Protein AF-A0A2V9JZT6-F1 (afdb_monomer)

Sequence (339 aa):
MGSVGDDGRGDRRLQHRKPAVLARDSNAGHLEGASNMSAELREQAKDAVNRLFRQRESKGFWILEHRADIHCILFHLLVVTGYVTAFFLYLHPDVAHIKNRTEMAAFVGASVLLLGWVSGINLGVNFHNHVHLRLFRVAWLNRWFGRLWAITGCWPSRFWFHAHVTVHHSDTLGPTDWTLAKRKPDGSFENHWKYSLLHWPWRYARHLWQDYRSGTHPAFRQDAPREFLIFCVLYSIPFWIDPMMGLLLWFAPHWVANILILGSGMYVQHVGCEAESDAHPFRTSNTFFSRFFNMATFNIGYHNLHHSFPHIHWSELPEFQPVVQRIFRTDARRKVARH

Structure (mmCIF, N/CA/C/O backbone):
data_AF-A0A2V9JZT6-F1
#
_entry.id   AF-A0A2V9JZT6-F1
#
loop_
_atom_site.group_PDB
_atom_site.id
_atom_site.type_symbol
_atom_site.label_atom_id
_atom_site.label_alt_id
_atom_site.label_comp_id
_atom_site.label_asym_id
_atom_site.label_entity_id
_atom_site.label_seq_id
_atom_site.pdbx_PDB_ins_code
_atom_site.Cartn_x
_atom_site.Cartn_y
_atom_site.Cartn_z
_atom_site.occupancy
_atom_site.B_iso_or_equiv
_atom_site.auth_seq_id
_atom_site.auth_comp_id
_atom_site.auth_asym_id
_atom_site.auth_atom_id
_atom_site.pdbx_PDB_model_num
ATOM 1 N N . MET A 1 1 ? -41.399 -70.873 3.402 1.00 38.03 1 MET A N 1
ATOM 2 C CA . MET A 1 1 ? -40.056 -70.251 3.370 1.00 38.03 1 MET A CA 1
ATOM 3 C C . MET A 1 1 ? -39.823 -69.719 1.969 1.00 38.03 1 MET A C 1
ATOM 5 O O . MET A 1 1 ? -40.006 -70.484 1.036 1.00 38.03 1 MET A O 1
ATOM 9 N N . GLY A 1 2 ? -39.455 -68.441 1.844 1.00 34.19 2 GLY A N 1
ATOM 10 C CA . GLY A 1 2 ? -39.018 -67.826 0.586 1.00 34.19 2 GLY A CA 1
ATOM 11 C C . GLY A 1 2 ? -40.077 -66.972 -0.112 1.00 34.19 2 GLY A C 1
ATOM 12 O O . GLY A 1 2 ? -40.775 -67.462 -0.989 1.00 34.19 2 GLY A O 1
ATOM 13 N N . SER A 1 3 ? -40.158 -65.690 0.249 1.00 26.97 3 SER A N 1
ATOM 14 C CA . SER A 1 3 ? -40.741 -64.645 -0.598 1.00 26.97 3 SER A CA 1
ATOM 15 C C . SER A 1 3 ? -39.795 -63.452 -0.606 1.00 26.97 3 SER A C 1
ATOM 17 O O . SER A 1 3 ? -39.401 -62.954 0.446 1.00 26.97 3 SER A O 1
ATOM 19 N N . VAL A 1 4 ? -39.435 -63.069 -1.822 1.00 35.12 4 VAL A N 1
ATOM 20 C CA . VAL A 1 4 ? -38.614 -61.938 -2.258 1.00 35.12 4 VAL A CA 1
ATOM 21 C C . VAL A 1 4 ? -39.210 -60.607 -1.764 1.00 35.12 4 VAL A C 1
ATOM 23 O O . VAL A 1 4 ? -40.423 -60.430 -1.832 1.00 35.12 4 VAL A O 1
ATOM 26 N N . GLY A 1 5 ? -38.365 -59.691 -1.279 1.00 30.36 5 GLY A N 1
ATOM 27 C CA . GLY A 1 5 ? -38.646 -58.252 -1.133 1.00 30.36 5 GLY A CA 1
ATOM 28 C C . GLY A 1 5 ? -37.550 -57.506 -1.901 1.00 30.36 5 GLY A C 1
ATOM 29 O O . GLY A 1 5 ? -36.380 -57.856 -1.750 1.00 30.36 5 GLY A O 1
ATOM 30 N N . ASP A 1 6 ? -37.883 -56.738 -2.934 1.00 32.72 6 ASP A N 1
ATOM 31 C CA . ASP A 1 6 ? -38.519 -55.412 -2.959 1.00 32.72 6 ASP A CA 1
ATOM 32 C C . ASP A 1 6 ? -37.560 -54.278 -2.562 1.00 32.72 6 ASP A C 1
ATOM 34 O O . ASP A 1 6 ? -36.864 -54.293 -1.541 1.00 32.72 6 ASP A O 1
ATOM 38 N N . ASP A 1 7 ? -37.510 -53.302 -3.457 1.00 31.55 7 ASP A N 1
ATOM 39 C CA . ASP A 1 7 ? -36.324 -52.557 -3.833 1.00 31.55 7 ASP A CA 1
ATOM 40 C C . ASP A 1 7 ? -36.461 -51.150 -3.246 1.00 31.55 7 ASP A C 1
ATOM 42 O O . ASP A 1 7 ? -36.959 -50.205 -3.864 1.00 31.55 7 ASP A O 1
ATOM 46 N N . GLY A 1 8 ? -36.042 -51.002 -1.990 1.00 29.06 8 GLY A N 1
ATOM 47 C CA . GLY A 1 8 ? -36.105 -49.736 -1.267 1.00 29.06 8 GLY A CA 1
ATOM 48 C C . GLY A 1 8 ? -35.072 -48.719 -1.759 1.00 29.06 8 GLY A C 1
ATOM 49 O O . GLY A 1 8 ? -33.904 -48.754 -1.368 1.00 29.06 8 GLY A O 1
ATOM 50 N N . ARG A 1 9 ? -35.525 -47.756 -2.570 1.00 32.16 9 ARG A N 1
ATOM 51 C CA . ARG A 1 9 ? -34.817 -46.507 -2.901 1.00 32.16 9 ARG A CA 1
ATOM 52 C C . ARG A 1 9 ? -34.394 -45.765 -1.626 1.00 32.16 9 ARG A C 1
ATOM 54 O O . ARG A 1 9 ? -35.233 -45.226 -0.910 1.00 32.16 9 ARG A O 1
ATOM 61 N N . GLY A 1 10 ? -33.087 -45.682 -1.382 1.00 27.72 10 GLY A N 1
ATOM 62 C CA . GLY A 1 10 ? -32.486 -44.826 -0.359 1.00 27.72 10 GLY A CA 1
ATOM 63 C C . GLY A 1 10 ? -31.833 -43.592 -0.981 1.00 27.72 10 GLY A C 1
ATOM 64 O O . GLY A 1 10 ? -30.720 -43.673 -1.496 1.00 27.72 10 GLY A O 1
ATOM 65 N N . ASP A 1 11 ? -32.523 -42.455 -0.906 1.00 30.30 11 ASP A N 1
ATOM 66 C CA . ASP A 1 11 ? -32.025 -41.114 -1.228 1.00 30.30 11 ASP A CA 1
ATOM 67 C C . ASP A 1 11 ? -30.859 -40.741 -0.288 1.00 30.30 11 ASP A C 1
ATOM 69 O O . ASP A 1 11 ? -31.053 -40.278 0.838 1.00 30.30 11 ASP A O 1
ATOM 73 N N . ARG A 1 12 ? -29.615 -40.985 -0.722 1.00 29.22 12 ARG A N 1
ATOM 74 C CA . ARG A 1 12 ? -28.412 -40.450 -0.068 1.00 29.22 12 ARG A CA 1
ATOM 75 C C . ARG A 1 12 ? -28.064 -39.112 -0.702 1.00 29.22 12 ARG A C 1
ATOM 77 O O . ARG A 1 12 ? -27.228 -39.031 -1.601 1.00 29.22 12 ARG A O 1
ATOM 84 N N . ARG A 1 13 ? -28.664 -38.047 -0.168 1.00 28.72 13 ARG A N 1
ATOM 85 C CA . ARG A 1 13 ? -28.156 -36.682 -0.337 1.00 28.72 13 ARG A CA 1
ATOM 86 C C . ARG A 1 13 ? -26.673 -36.649 0.021 1.00 28.72 13 ARG A C 1
ATOM 88 O O . ARG A 1 13 ? -26.280 -36.959 1.146 1.00 28.72 13 ARG A O 1
ATOM 95 N N . LEU A 1 14 ? -25.874 -36.252 -0.962 1.00 28.98 14 LEU A N 1
ATOM 96 C CA . LEU A 1 14 ? -24.469 -35.893 -0.843 1.00 28.98 14 LEU A CA 1
ATOM 97 C C . LEU A 1 14 ? -24.296 -34.871 0.289 1.00 28.98 14 LEU A C 1
ATOM 99 O O . LEU A 1 14 ? -24.513 -33.673 0.118 1.00 28.98 14 LEU A O 1
ATOM 103 N N . GLN A 1 15 ? -23.895 -35.351 1.466 1.00 26.45 15 GLN A N 1
ATOM 104 C CA . GLN A 1 15 ? -23.302 -34.508 2.491 1.00 26.45 15 GLN A CA 1
ATOM 105 C C . GLN A 1 15 ? -21.972 -33.994 1.937 1.00 26.45 15 GLN A C 1
ATOM 107 O O . GLN A 1 15 ? -20.959 -34.696 1.938 1.00 26.45 15 GLN A O 1
ATOM 112 N N . HIS A 1 16 ? -21.985 -32.763 1.427 1.00 28.09 16 HIS A N 1
ATOM 113 C CA . HIS A 1 16 ? -20.775 -32.027 1.096 1.00 28.09 16 HIS A CA 1
ATOM 114 C C . HIS A 1 16 ? -19.921 -31.882 2.360 1.00 28.09 16 HIS A C 1
ATOM 116 O O . HIS A 1 16 ? -20.160 -31.028 3.215 1.00 28.09 16 HIS A O 1
ATOM 122 N N . ARG A 1 17 ? -18.892 -32.727 2.470 1.00 25.19 17 ARG A N 1
ATOM 123 C CA . ARG A 1 17 ? -17.752 -32.494 3.355 1.00 25.19 17 ARG A CA 1
ATOM 124 C C . ARG A 1 17 ? -17.152 -31.133 2.999 1.00 25.19 17 ARG A C 1
ATOM 126 O O . ARG A 1 17 ? -16.657 -30.945 1.889 1.00 25.19 17 ARG A O 1
ATOM 133 N N . LYS A 1 18 ? -17.202 -30.191 3.944 1.00 24.61 18 LYS A N 1
ATOM 134 C CA . LYS A 1 18 ? -16.483 -28.912 3.882 1.00 24.61 18 LYS A CA 1
ATOM 135 C C . LYS A 1 18 ? -14.984 -29.187 3.678 1.00 24.61 18 LYS A C 1
ATOM 137 O O . LYS A 1 18 ? -14.393 -29.849 4.533 1.00 24.61 18 LYS A O 1
ATOM 142 N N . PRO A 1 19 ? -14.334 -28.659 2.628 1.00 26.33 19 PRO A N 1
ATOM 143 C CA . PRO A 1 19 ? -12.887 -28.590 2.600 1.00 26.33 19 PRO A CA 1
ATOM 144 C C . PRO A 1 19 ? -12.448 -27.413 3.476 1.00 26.33 19 PRO A C 1
ATOM 146 O O . PRO A 1 19 ? -12.576 -26.243 3.116 1.00 26.33 19 PRO A O 1
ATOM 149 N N . ALA A 1 20 ? -11.953 -27.747 4.665 1.00 34.06 20 ALA A N 1
ATOM 150 C CA . ALA A 1 20 ? -11.131 -26.864 5.472 1.00 34.06 20 ALA A CA 1
ATOM 151 C C . ALA A 1 20 ? -9.835 -26.558 4.708 1.00 34.06 20 ALA A C 1
ATOM 153 O O . ALA A 1 20 ? -9.203 -27.488 4.225 1.00 34.06 20 ALA A O 1
ATOM 154 N N . VAL A 1 21 ? -9.483 -25.273 4.597 1.00 30.39 21 VAL A N 1
ATOM 155 C CA . VAL A 1 21 ? -8.128 -24.671 4.550 1.00 30.39 21 VAL A CA 1
ATOM 156 C C . VAL A 1 21 ? -8.313 -23.245 4.001 1.00 30.39 21 VAL A C 1
ATOM 158 O O . VAL A 1 21 ? -8.261 -23.037 2.793 1.00 30.39 21 VAL A O 1
ATOM 161 N N . LEU A 1 22 ? -8.598 -22.295 4.913 1.00 32.53 22 LEU A N 1
ATOM 162 C CA . LEU A 1 22 ? -8.502 -20.809 4.822 1.00 32.53 22 LEU A CA 1
ATOM 163 C C . LEU A 1 22 ? -9.522 -20.028 5.648 1.00 32.53 22 LEU A C 1
ATOM 165 O O . LEU A 1 22 ? -9.661 -18.825 5.502 1.00 32.53 22 LEU A O 1
ATOM 169 N N . ALA A 1 23 ? -10.215 -20.683 6.552 1.00 30.70 23 ALA A N 1
ATOM 170 C CA . ALA A 1 23 ? -10.823 -20.010 7.680 1.00 30.70 23 ALA A CA 1
ATOM 171 C C . ALA A 1 23 ? -10.798 -21.053 8.783 1.00 30.70 23 ALA A C 1
ATOM 173 O O . ALA A 1 23 ? -11.730 -21.835 8.927 1.00 30.70 23 ALA A O 1
ATOM 174 N N . ARG A 1 24 ? -9.649 -21.196 9.450 1.00 26.84 24 ARG A N 1
ATOM 175 C CA . ARG A 1 24 ? -9.717 -21.725 10.806 1.00 26.84 24 ARG A CA 1
ATOM 176 C C . ARG A 1 24 ? -10.187 -20.558 11.649 1.00 26.84 24 ARG A C 1
ATOM 178 O O . ARG A 1 24 ? -9.602 -19.482 11.568 1.00 26.84 24 ARG A O 1
ATOM 185 N N . ASP A 1 25 ? -11.268 -20.805 12.367 1.00 31.77 25 ASP A N 1
ATOM 186 C CA . ASP A 1 25 ? -11.837 -19.967 13.406 1.00 31.77 25 ASP A CA 1
ATOM 187 C C . ASP A 1 25 ? -10.742 -19.466 14.357 1.00 31.77 25 ASP A C 1
ATOM 189 O O . ASP A 1 25 ? -10.395 -20.122 15.335 1.00 31.77 25 ASP A O 1
ATOM 193 N N . SER A 1 26 ? -10.158 -18.309 14.048 1.00 31.19 26 SER A N 1
ATOM 194 C CA . SER A 1 26 ? -9.270 -17.574 14.955 1.00 31.19 26 SER A CA 1
ATOM 195 C C . SER A 1 26 ? -9.753 -16.149 15.226 1.00 31.19 26 SER A C 1
ATOM 197 O O . SER A 1 26 ? -9.114 -15.439 15.990 1.00 31.19 26 SER A O 1
ATOM 199 N N . ASN A 1 27 ? -10.900 -15.738 14.672 1.00 32.31 27 ASN A N 1
ATOM 200 C CA . ASN A 1 27 ? -11.502 -14.429 14.961 1.00 32.31 27 ASN A CA 1
ATOM 201 C C . ASN A 1 27 ? -12.610 -14.472 16.024 1.00 32.31 27 ASN A C 1
ATOM 203 O O . ASN A 1 27 ? -13.196 -13.438 16.321 1.00 32.31 27 ASN A O 1
ATOM 207 N N . ALA A 1 28 ? -12.877 -15.632 16.632 1.00 30.31 28 ALA A N 1
ATOM 208 C CA . ALA A 1 28 ? -13.855 -15.758 17.716 1.00 30.31 28 ALA A CA 1
ATOM 209 C C . ALA A 1 28 ? -13.241 -15.666 19.129 1.00 30.31 28 ALA A C 1
ATOM 211 O O . ALA A 1 28 ? -13.970 -15.803 20.102 1.00 30.31 28 ALA A O 1
ATOM 212 N N . GLY A 1 29 ? -11.926 -15.444 19.266 1.00 28.64 29 GLY A N 1
ATOM 213 C CA . GLY A 1 29 ? -11.262 -15.506 20.579 1.00 28.64 29 GLY A CA 1
ATOM 214 C C . GLY A 1 29 ? -10.113 -14.529 20.822 1.00 28.64 29 GLY A C 1
ATOM 215 O O . GLY A 1 29 ? -9.406 -14.701 21.805 1.00 28.64 29 GLY A O 1
ATOM 216 N N . HIS A 1 30 ? -9.885 -13.536 19.955 1.00 29.61 30 HIS A N 1
ATOM 217 C CA . HIS A 1 30 ? -8.801 -12.545 20.122 1.00 29.61 30 HIS A CA 1
ATOM 218 C C . HIS A 1 30 ? -9.233 -11.094 19.839 1.00 29.61 30 HIS A C 1
ATOM 220 O O . HIS A 1 30 ? -8.396 -10.218 19.663 1.00 29.61 30 HIS A O 1
ATOM 226 N N . LEU A 1 31 ? -10.543 -10.819 19.842 1.00 34.19 31 LEU A N 1
ATOM 227 C CA . LEU A 1 31 ? -11.093 -9.455 19.794 1.00 34.19 31 LEU A CA 1
ATOM 228 C C . LEU A 1 31 ? -11.460 -8.906 21.188 1.00 34.19 31 LEU A C 1
ATOM 230 O O . LEU A 1 31 ? -12.115 -7.874 21.282 1.00 34.19 31 LEU A O 1
ATOM 234 N N . GLU A 1 32 ? -11.037 -9.564 22.273 1.00 32.97 32 GLU A N 1
ATOM 235 C CA . GLU A 1 32 ? -11.270 -9.086 23.651 1.00 32.97 32 GLU A CA 1
ATOM 236 C C . GLU A 1 32 ? -10.317 -7.960 24.090 1.00 32.97 32 GLU A C 1
ATOM 238 O O . GLU A 1 32 ? -10.422 -7.459 25.204 1.00 32.97 32 GLU A O 1
ATOM 243 N N . GLY A 1 33 ? -9.418 -7.510 23.214 1.00 34.44 33 GLY A N 1
ATOM 244 C CA . GLY A 1 33 ? -8.445 -6.463 23.516 1.00 34.44 33 GLY A CA 1
ATOM 245 C C . GLY A 1 33 ? -8.502 -5.286 22.555 1.00 34.44 33 GLY A C 1
ATOM 246 O O . GLY A 1 33 ? -7.473 -4.946 22.002 1.00 34.44 33 GLY A O 1
ATOM 247 N N . ALA A 1 34 ? -9.670 -4.690 22.301 1.00 38.53 34 ALA A N 1
ATOM 248 C CA . ALA A 1 34 ? -9.746 -3.383 21.638 1.00 38.53 34 ALA A CA 1
ATOM 249 C C . ALA A 1 34 ? -11.123 -2.734 21.846 1.00 38.53 34 ALA A C 1
ATOM 251 O O . ALA A 1 34 ? -12.026 -2.964 21.041 1.00 38.53 34 ALA A O 1
ATOM 252 N N . SER A 1 35 ? -11.272 -1.951 22.928 1.00 42.84 35 SER A N 1
ATOM 253 C CA . SER A 1 35 ? -11.992 -0.659 23.014 1.00 42.84 35 SER A CA 1
ATOM 254 C C . SER A 1 35 ? -12.742 -0.429 24.317 1.00 42.84 35 SER A C 1
ATOM 256 O O . SER A 1 35 ? -13.617 -1.214 24.683 1.00 42.84 35 SER A O 1
ATOM 258 N N . ASN A 1 36 ? -12.546 0.750 24.893 1.00 49.88 36 ASN A N 1
ATOM 259 C CA . ASN A 1 36 ? -13.409 1.307 25.932 1.00 49.88 36 ASN A CA 1
ATOM 260 C C . ASN A 1 36 ? -14.483 2.196 25.286 1.00 49.88 36 ASN A C 1
ATOM 262 O O . ASN A 1 36 ? -14.601 3.388 25.532 1.00 49.88 36 ASN A O 1
ATOM 266 N N . MET A 1 37 ? -15.218 1.612 24.345 1.00 58.72 37 MET A N 1
ATOM 267 C CA . MET A 1 37 ? -16.559 2.046 23.983 1.00 58.72 37 MET A CA 1
ATOM 268 C C . MET A 1 37 ? -17.475 1.038 24.653 1.00 58.72 37 MET A C 1
ATOM 270 O O . MET A 1 37 ? -17.175 -0.154 24.551 1.00 58.72 37 MET A O 1
AT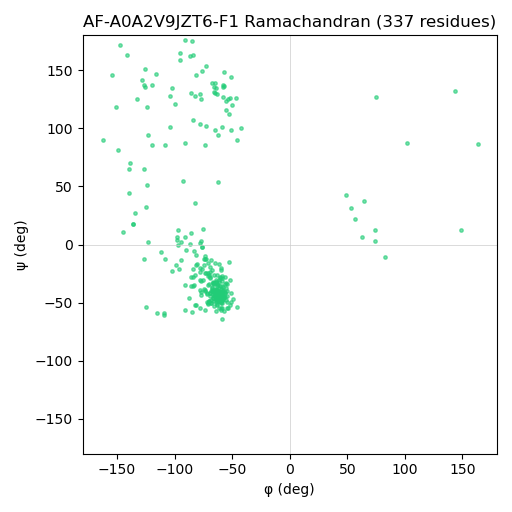OM 274 N N . SER A 1 38 ? -18.562 1.455 25.322 1.00 63.94 38 SER A N 1
ATOM 275 C CA . SER A 1 38 ? -19.451 0.451 25.922 1.00 63.94 38 SER A CA 1
ATOM 276 C C . SER A 1 38 ? -19.815 -0.556 24.830 1.00 63.94 38 SER A C 1
ATOM 278 O O . SER A 1 38 ? -20.201 -0.163 23.724 1.00 63.94 38 SER A O 1
ATOM 280 N N . ALA A 1 39 ? -19.589 -1.847 25.088 1.00 68.75 39 ALA A N 1
ATOM 281 C CA . ALA A 1 39 ? -19.788 -2.892 24.083 1.00 68.75 39 ALA A CA 1
ATOM 282 C C . ALA A 1 39 ? -21.190 -2.782 23.450 1.00 68.75 39 ALA A C 1
ATOM 284 O O . ALA A 1 39 ? -21.371 -2.999 22.256 1.00 68.75 39 ALA A O 1
ATOM 285 N N . GLU A 1 40 ? -22.149 -2.297 24.238 1.00 73.31 40 GLU A N 1
ATOM 286 C CA . GLU A 1 40 ? -23.498 -1.932 23.832 1.00 73.31 40 GLU A CA 1
ATOM 287 C C . GLU A 1 40 ? -23.564 -0.875 22.710 1.00 73.31 40 GLU A C 1
ATOM 289 O O . GLU A 1 40 ? -24.297 -1.068 21.746 1.00 73.31 40 GLU A O 1
ATOM 294 N N . LEU A 1 41 ? -22.791 0.217 22.767 1.00 73.12 41 LEU A N 1
ATOM 295 C CA . LEU A 1 41 ? -22.749 1.231 21.700 1.00 73.12 41 LEU A CA 1
ATOM 296 C C . LEU A 1 41 ? -22.130 0.683 20.411 1.00 73.12 41 LEU A C 1
ATOM 298 O O . LEU A 1 41 ? -22.589 1.018 19.315 1.00 73.12 41 LEU A O 1
ATOM 302 N N . ARG A 1 42 ? -21.110 -0.178 20.534 1.00 72.44 42 ARG A N 1
ATOM 303 C CA . ARG A 1 42 ? -20.525 -0.895 19.389 1.00 72.44 42 ARG A CA 1
ATOM 304 C C . ARG A 1 42 ? -21.550 -1.791 18.724 1.00 72.44 42 ARG A C 1
ATOM 306 O O . ARG A 1 42 ? -21.714 -1.711 17.509 1.00 72.44 42 ARG A O 1
ATOM 313 N N . GLU A 1 43 ? -22.258 -2.592 19.509 1.00 78.31 43 GLU A N 1
ATOM 314 C CA . GLU A 1 43 ? -23.301 -3.470 18.988 1.00 78.31 43 GLU A CA 1
ATOM 315 C C . GLU A 1 43 ? -24.473 -2.681 18.399 1.00 78.31 43 GLU A C 1
ATOM 317 O O . GLU A 1 43 ? -24.910 -2.989 17.296 1.00 78.31 43 GLU A O 1
ATOM 322 N N . GLN A 1 44 ? -24.909 -1.579 19.019 1.00 80.38 44 GLN A N 1
ATOM 323 C CA . GLN A 1 44 ? -25.939 -0.704 18.443 1.00 80.38 44 GLN A CA 1
ATOM 324 C C . GLN A 1 44 ? -25.524 -0.126 17.081 1.00 80.38 44 GLN A C 1
ATOM 326 O O . GLN A 1 44 ? -26.345 -0.065 16.159 1.00 80.38 44 GLN A O 1
ATOM 331 N N . ALA A 1 45 ? -24.262 0.290 16.937 1.00 76.00 45 ALA A N 1
ATOM 332 C CA . ALA A 1 45 ? -23.723 0.773 15.669 1.00 76.00 45 ALA A CA 1
ATOM 333 C C . ALA A 1 45 ? -23.646 -0.349 14.618 1.00 76.00 45 ALA A C 1
ATOM 335 O O . ALA A 1 45 ? -24.118 -0.150 13.497 1.00 76.00 45 ALA A O 1
ATOM 336 N N . LYS A 1 46 ? -23.143 -1.538 14.984 1.00 74.94 46 LYS A N 1
ATOM 337 C CA . LYS A 1 46 ? -23.122 -2.730 14.114 1.00 74.94 46 LYS A CA 1
ATOM 338 C C . LYS A 1 46 ? -24.524 -3.146 13.674 1.00 74.94 46 LYS A C 1
ATOM 340 O O . LYS A 1 46 ? -24.749 -3.449 12.507 1.00 74.94 46 LYS A O 1
ATOM 345 N N . ASP A 1 47 ? -25.497 -3.111 14.573 1.00 80.88 47 ASP A N 1
ATOM 346 C CA . ASP A 1 47 ? -26.888 -3.428 14.269 1.00 80.88 47 ASP A CA 1
ATOM 347 C C . ASP A 1 47 ? -27.525 -2.406 13.329 1.00 80.88 47 ASP A C 1
ATOM 349 O O . ASP A 1 47 ? -28.270 -2.774 12.417 1.00 80.88 47 ASP A O 1
ATOM 353 N N . ALA A 1 48 ? -27.235 -1.117 13.527 1.00 78.44 48 ALA A N 1
ATOM 354 C CA . ALA A 1 48 ? -27.689 -0.064 12.628 1.00 78.44 48 ALA A CA 1
ATOM 355 C C . ALA A 1 48 ? -27.127 -0.263 11.214 1.00 78.44 48 ALA A C 1
ATOM 357 O O . ALA A 1 48 ? -27.889 -0.192 10.250 1.00 78.44 48 ALA A O 1
ATOM 358 N N . VAL A 1 49 ? -25.841 -0.601 11.095 1.00 71.19 49 VAL A N 1
ATOM 359 C CA . VAL A 1 49 ? -25.192 -0.983 9.829 1.00 71.19 49 VAL A CA 1
ATOM 360 C C . VAL A 1 49 ? -25.874 -2.186 9.217 1.00 71.19 49 VAL A C 1
ATOM 362 O O . VAL A 1 49 ? -26.316 -2.129 8.074 1.00 71.19 49 VAL A O 1
ATOM 365 N N . ASN A 1 50 ? -25.995 -3.272 9.979 1.00 70.62 50 ASN A N 1
ATOM 366 C CA . ASN A 1 50 ? -26.588 -4.496 9.478 1.00 70.62 50 ASN A CA 1
ATOM 367 C C . ASN A 1 50 ? -28.022 -4.254 9.008 1.00 70.62 50 ASN A C 1
ATOM 369 O O . ASN A 1 50 ? -28.488 -4.983 8.151 1.00 70.62 50 ASN A O 1
ATOM 373 N N . ARG A 1 51 ? -28.753 -3.265 9.533 1.00 77.25 51 ARG A N 1
ATOM 374 C CA . ARG A 1 51 ? -30.065 -2.868 8.994 1.00 77.25 51 ARG A CA 1
ATOM 375 C C . ARG A 1 51 ? -29.956 -2.036 7.714 1.00 77.25 51 ARG A C 1
ATOM 377 O O . ARG A 1 51 ? -30.707 -2.295 6.781 1.00 77.25 51 ARG A O 1
ATOM 384 N N . LEU A 1 52 ? -29.036 -1.073 7.664 1.00 74.44 52 LEU A N 1
ATOM 385 C CA . LEU A 1 52 ? -28.827 -0.194 6.506 1.00 74.44 52 LEU A CA 1
ATOM 386 C C . LEU A 1 52 ? -28.319 -0.952 5.275 1.00 74.44 52 LEU A C 1
ATOM 388 O O . LEU A 1 52 ? -28.764 -0.688 4.160 1.00 74.44 52 LEU A O 1
ATOM 392 N N . PHE A 1 53 ? -27.426 -1.920 5.480 1.00 72.88 53 PHE A N 1
ATOM 393 C CA . PHE A 1 53 ? -26.709 -2.585 4.396 1.00 72.88 53 PHE A CA 1
ATOM 394 C C . PHE A 1 53 ? -27.152 -4.038 4.148 1.00 72.88 53 PHE A C 1
ATOM 396 O O . PHE A 1 53 ? -26.887 -4.543 3.059 1.00 72.88 53 PHE A O 1
ATOM 403 N N . ARG A 1 54 ? -27.937 -4.693 5.036 1.00 61.31 54 ARG A N 1
ATOM 404 C CA . ARG A 1 54 ? -28.531 -6.031 4.748 1.00 61.31 54 ARG A CA 1
ATOM 405 C C . ARG A 1 54 ?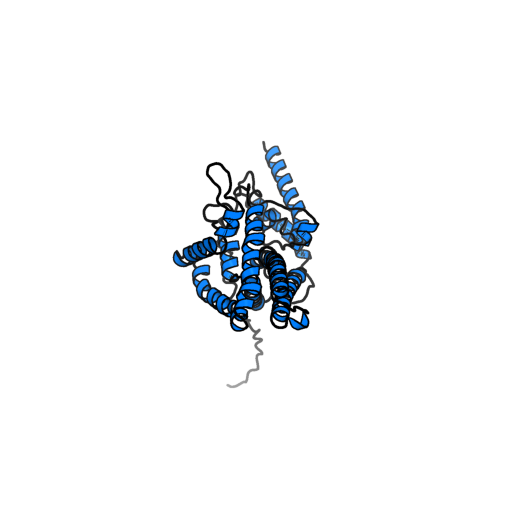 -29.349 -6.059 3.462 1.00 61.31 54 ARG A C 1
ATOM 407 O O . ARG A 1 54 ? -29.397 -7.081 2.794 1.00 61.31 54 ARG A O 1
ATOM 414 N N . GLN A 1 55 ? -30.004 -4.953 3.111 1.00 50.94 55 GLN A N 1
ATOM 415 C CA . GLN A 1 55 ? -30.805 -4.874 1.885 1.00 50.94 55 GLN A CA 1
ATOM 416 C C . GLN A 1 55 ? -29.970 -4.604 0.627 1.00 50.94 55 GLN A C 1
ATOM 418 O O . GLN A 1 55 ? -30.490 -4.690 -0.484 1.00 50.94 55 GLN A O 1
ATOM 423 N N . ARG A 1 56 ? -28.680 -4.282 0.780 1.00 59.72 56 ARG A N 1
ATOM 424 C CA . ARG A 1 56 ? -27.757 -4.034 -0.330 1.00 59.72 56 ARG A CA 1
ATOM 425 C C . ARG A 1 56 ? -27.019 -5.282 -0.796 1.00 59.72 56 ARG A C 1
ATOM 427 O O . ARG A 1 56 ? -26.181 -5.117 -1.683 1.00 59.72 56 ARG A O 1
ATOM 434 N N . GLU A 1 57 ? -27.349 -6.480 -0.278 1.00 55.66 57 GLU A N 1
ATOM 435 C CA . GLU A 1 57 ? -26.869 -7.769 -0.806 1.00 55.66 57 GLU A CA 1
ATOM 436 C C . GLU A 1 57 ? -26.922 -7.735 -2.331 1.00 55.66 57 GLU A C 1
ATOM 438 O O . GLU A 1 57 ? -27.978 -7.773 -2.970 1.00 55.66 57 GLU A O 1
ATOM 443 N N . SER A 1 58 ? -25.754 -7.497 -2.924 1.00 50.97 58 SER A N 1
ATOM 444 C CA . SER A 1 58 ? -25.749 -7.006 -4.283 1.00 50.97 58 SER A CA 1
ATOM 445 C C . SER A 1 58 ? -26.022 -8.177 -5.213 1.00 50.97 58 SER A C 1
ATOM 447 O O . SER A 1 58 ? -25.322 -9.193 -5.185 1.00 50.97 58 SER A O 1
ATOM 449 N N . LYS A 1 59 ? -26.993 -7.984 -6.108 1.00 48.97 59 LYS A N 1
ATOM 450 C CA . LYS A 1 59 ? -27.037 -8.614 -7.434 1.00 48.97 59 LYS A CA 1
ATOM 451 C C . LYS A 1 59 ? -25.814 -8.161 -8.265 1.00 48.97 59 LYS A C 1
ATOM 453 O O . LYS A 1 59 ? -25.967 -7.553 -9.318 1.00 48.97 59 LYS A O 1
ATOM 458 N N . GLY A 1 60 ? -24.606 -8.324 -7.728 1.00 55.25 60 GLY A N 1
ATOM 459 C CA . GLY A 1 60 ? -23.332 -8.023 -8.375 1.00 55.25 60 GLY A CA 1
ATOM 460 C C . GLY A 1 60 ? -22.789 -9.239 -9.122 1.00 55.25 60 GLY A C 1
ATOM 461 O O . GLY A 1 60 ? -23.375 -10.322 -9.061 1.00 55.25 60 GLY A O 1
ATOM 462 N N . PHE A 1 61 ? -21.662 -9.065 -9.823 1.00 60.19 61 PHE A N 1
ATOM 463 C CA . PHE A 1 61 ? -20.935 -10.171 -10.454 1.00 60.19 61 PHE A CA 1
ATOM 464 C C . PHE A 1 61 ? -20.798 -11.330 -9.465 1.00 60.19 61 PHE A C 1
ATOM 466 O O . PHE A 1 61 ? -20.295 -11.141 -8.360 1.00 60.19 61 PHE A O 1
ATOM 473 N N . TRP A 1 62 ? -21.237 -12.519 -9.879 1.00 75.38 62 TRP A N 1
ATOM 474 C CA . TRP A 1 62 ? -21.459 -13.696 -9.028 1.00 75.38 62 TRP A CA 1
ATOM 475 C C . TRP A 1 62 ? -20.273 -14.120 -8.138 1.00 75.38 62 TRP A C 1
ATOM 477 O O . TRP A 1 62 ? -20.463 -14.893 -7.200 1.00 75.38 62 TRP A O 1
ATOM 487 N N . ILE A 1 63 ? -19.065 -13.616 -8.414 1.00 91.19 63 ILE A N 1
ATOM 488 C CA . ILE A 1 63 ? -17.816 -13.972 -7.739 1.00 91.19 63 ILE A CA 1
ATOM 489 C C . ILE A 1 63 ? -17.321 -12.950 -6.700 1.00 91.19 63 ILE A C 1
ATOM 491 O O . ILE A 1 63 ? -16.551 -13.337 -5.818 1.00 91.19 63 ILE A O 1
ATOM 495 N N . LEU A 1 64 ? -17.732 -11.679 -6.783 1.00 92.25 64 LEU A N 1
ATOM 496 C CA . LEU A 1 64 ? -17.281 -10.625 -5.862 1.00 92.25 64 LEU A CA 1
ATOM 497 C C . LEU A 1 64 ? -18.072 -10.661 -4.549 1.00 92.25 64 LEU A C 1
ATOM 499 O O . LEU A 1 64 ? -19.264 -10.980 -4.537 1.00 92.25 64 LEU A O 1
ATOM 503 N N . GLU A 1 65 ? -17.406 -10.336 -3.443 1.00 89.12 65 GLU A N 1
ATOM 504 C CA . GLU A 1 65 ? -18.056 -10.175 -2.140 1.00 89.12 65 GLU A CA 1
ATOM 505 C C . GLU A 1 65 ? -18.905 -8.900 -2.149 1.00 89.12 65 GLU A C 1
ATOM 507 O O . GLU A 1 65 ? -20.112 -8.957 -1.905 1.00 89.12 65 GLU A O 1
ATOM 512 N N . HIS A 1 66 ? -18.306 -7.776 -2.557 1.00 89.75 66 HIS A N 1
ATOM 513 C CA . HIS A 1 66 ? -18.983 -6.498 -2.683 1.00 89.75 66 HIS A CA 1
ATOM 514 C C . HIS A 1 66 ? -18.802 -5.908 -4.093 1.00 89.75 66 HIS A C 1
ATOM 516 O O . HIS A 1 66 ? -17.719 -5.889 -4.666 1.00 89.75 66 HIS A O 1
ATOM 522 N N . ARG A 1 67 ? -19.874 -5.385 -4.706 1.00 89.50 67 ARG A N 1
ATOM 523 C CA . ARG A 1 67 ? -19.824 -4.913 -6.110 1.00 89.50 67 ARG A CA 1
ATOM 524 C C . ARG A 1 67 ? -18.784 -3.817 -6.366 1.00 89.50 67 ARG A C 1
ATOM 526 O O . ARG A 1 67 ? -18.266 -3.727 -7.472 1.00 89.50 67 ARG A O 1
ATOM 533 N N . ALA A 1 68 ? -18.508 -2.975 -5.368 1.00 91.81 68 ALA A N 1
ATOM 534 C CA . ALA A 1 68 ? -17.562 -1.868 -5.507 1.00 91.81 68 ALA A CA 1
ATOM 535 C C . ALA A 1 68 ? -16.096 -2.339 -5.520 1.00 91.81 68 ALA A C 1
ATOM 537 O O . ALA A 1 68 ? -15.231 -1.577 -5.948 1.00 91.81 68 ALA A O 1
ATOM 538 N N . ASP A 1 69 ? -15.830 -3.600 -5.166 1.00 92.88 69 ASP A N 1
ATOM 539 C CA . ASP A 1 69 ? -14.507 -4.227 -5.263 1.00 92.88 69 ASP A CA 1
ATOM 540 C C . ASP A 1 69 ? -13.965 -4.243 -6.697 1.00 92.88 69 ASP A C 1
ATOM 542 O O . ASP A 1 69 ? -12.754 -4.311 -6.910 1.00 92.88 69 ASP A O 1
ATOM 546 N N . ILE A 1 70 ? -14.835 -4.110 -7.707 1.00 93.56 70 ILE A N 1
ATOM 547 C CA . ILE A 1 70 ? -14.395 -3.960 -9.096 1.00 93.56 70 ILE A CA 1
ATOM 548 C C . ILE A 1 70 ? -13.489 -2.737 -9.278 1.00 93.56 70 ILE A C 1
ATOM 550 O O . ILE A 1 70 ? -12.517 -2.812 -10.021 1.00 93.56 70 ILE A O 1
ATOM 554 N N . HIS A 1 71 ? -13.744 -1.630 -8.571 1.00 94.06 71 HIS A N 1
ATOM 555 C CA . HIS A 1 71 ? -12.903 -0.433 -8.650 1.00 94.06 71 HIS A CA 1
ATOM 556 C C . HIS A 1 71 ? -11.517 -0.690 -8.059 1.00 94.06 71 HIS A C 1
ATOM 558 O O . HIS A 1 71 ? -10.511 -0.264 -8.623 1.00 94.06 71 HIS A O 1
ATOM 564 N N . CYS A 1 72 ? -11.473 -1.442 -6.961 1.00 94.94 72 CYS A N 1
ATOM 565 C CA . CYS A 1 72 ? -10.250 -1.869 -6.303 1.00 94.94 72 CYS A CA 1
ATOM 566 C C . CYS A 1 72 ? -9.396 -2.730 -7.250 1.00 94.94 72 CYS A C 1
ATOM 568 O O . CYS A 1 72 ? -8.213 -2.446 -7.446 1.00 94.94 72 CYS A O 1
ATOM 570 N N . ILE A 1 73 ? -10.016 -3.717 -7.907 1.00 95.69 73 ILE A N 1
ATOM 571 C CA . ILE A 1 73 ? -9.368 -4.598 -8.889 1.00 95.69 73 ILE A CA 1
ATOM 572 C C . ILE A 1 73 ? -8.884 -3.810 -10.111 1.00 95.69 73 ILE A C 1
ATOM 574 O O . ILE A 1 73 ? -7.737 -3.968 -10.519 1.00 95.69 73 ILE A O 1
ATOM 578 N N . LEU A 1 74 ? -9.725 -2.948 -10.691 1.00 96.44 74 LEU A N 1
ATOM 579 C CA . LEU A 1 74 ? -9.365 -2.155 -11.871 1.00 96.44 74 LEU A CA 1
ATOM 580 C C . LEU A 1 74 ? -8.190 -1.215 -11.593 1.00 96.44 74 LEU A C 1
ATOM 582 O O . LEU A 1 74 ? -7.292 -1.106 -12.424 1.00 96.44 74 LEU A O 1
ATOM 586 N N . PHE A 1 75 ? -8.159 -0.578 -10.420 1.00 96.94 75 PHE A N 1
ATOM 587 C CA . PHE A 1 75 ? -7.032 0.262 -10.023 1.00 96.94 75 PHE A CA 1
ATOM 588 C C . PHE A 1 75 ? -5.743 -0.555 -9.884 1.00 96.94 75 PHE A C 1
ATOM 590 O O . PHE A 1 75 ? -4.699 -0.146 -10.386 1.00 96.94 75 PHE A O 1
ATOM 597 N N . HIS A 1 76 ? -5.810 -1.738 -9.269 1.00 97.56 76 HIS A N 1
ATOM 598 C CA . HIS A 1 76 ? -4.652 -2.623 -9.179 1.00 97.56 76 HIS A CA 1
ATOM 599 C C . HIS A 1 76 ? -4.148 -3.063 -10.560 1.00 97.56 76 HIS A C 1
ATOM 601 O O . HIS A 1 76 ? -2.947 -3.005 -10.820 1.00 97.56 76 HIS A O 1
ATOM 607 N N . LEU A 1 77 ? -5.054 -3.446 -11.466 1.00 97.62 77 LEU A N 1
ATOM 608 C CA . LEU A 1 77 ? -4.695 -3.804 -12.838 1.00 97.62 77 LEU A CA 1
ATOM 609 C C . LEU A 1 77 ? -4.048 -2.629 -13.574 1.00 97.62 77 LEU A C 1
ATOM 611 O O . LEU A 1 77 ? -3.033 -2.830 -14.230 1.00 97.62 77 LEU A O 1
ATOM 615 N N . LEU A 1 78 ? -4.560 -1.406 -13.407 1.00 97.62 78 LEU A N 1
ATOM 616 C CA . LEU A 1 78 ? -3.957 -0.203 -13.982 1.00 97.62 78 LEU A CA 1
ATOM 617 C C . LEU A 1 78 ? -2.520 0.011 -13.483 1.00 97.62 78 LEU A C 1
ATOM 619 O O . LEU A 1 78 ? -1.637 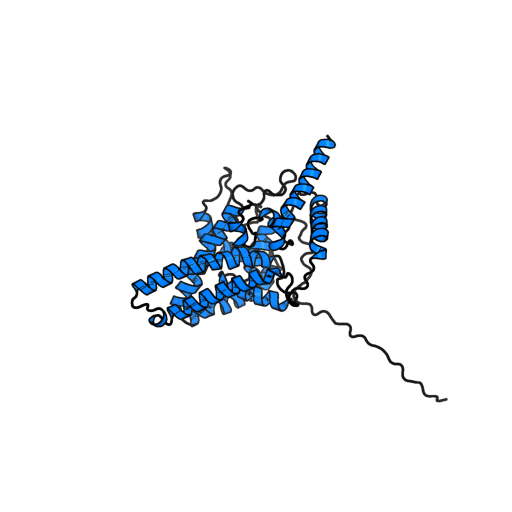0.335 -14.273 1.00 97.62 78 LEU A O 1
ATOM 623 N N . VAL A 1 79 ? -2.269 -0.212 -12.191 1.00 98.12 79 VAL A N 1
ATOM 624 C CA . VAL A 1 79 ? -0.924 -0.124 -11.601 1.00 98.12 79 VAL A CA 1
ATOM 625 C C . VAL A 1 79 ? 0.003 -1.179 -12.205 1.00 98.12 79 VAL A C 1
ATOM 627 O O . VAL A 1 79 ? 1.105 -0.844 -12.633 1.00 98.12 79 VAL A O 1
ATOM 630 N N . VAL A 1 80 ? -0.446 -2.435 -12.302 1.00 98.19 80 VAL A N 1
ATOM 631 C CA . VAL A 1 80 ? 0.327 -3.521 -12.932 1.00 98.19 80 VAL A CA 1
ATOM 632 C C . VAL A 1 80 ? 0.622 -3.202 -14.399 1.00 98.19 80 VAL A C 1
ATOM 634 O O . VAL A 1 80 ? 1.764 -3.335 -14.832 1.00 98.19 80 VAL A O 1
ATOM 637 N N . THR A 1 81 ? -0.366 -2.720 -15.154 1.00 98.38 81 THR A N 1
ATOM 638 C CA . THR A 1 81 ? -0.176 -2.266 -16.537 1.00 98.38 81 THR A CA 1
ATOM 639 C C . THR A 1 81 ? 0.827 -1.118 -16.616 1.00 98.38 81 THR A C 1
ATOM 641 O O . THR A 1 81 ? 1.651 -1.110 -17.527 1.00 98.38 81 THR A O 1
ATOM 644 N N . GLY A 1 82 ? 0.821 -0.190 -15.656 1.00 98.44 82 GLY A N 1
ATOM 645 C CA . GLY A 1 82 ? 1.819 0.875 -15.547 1.00 98.44 82 GLY A CA 1
ATOM 646 C C . GLY A 1 82 ? 3.244 0.332 -15.416 1.00 98.44 82 GLY A C 1
ATOM 647 O O . GLY A 1 82 ? 4.121 0.747 -16.171 1.00 98.44 82 GLY A O 1
ATOM 648 N N . TYR A 1 83 ? 3.465 -0.649 -14.534 1.00 98.50 83 TYR A N 1
ATOM 649 C CA . TYR A 1 83 ? 4.764 -1.322 -14.404 1.00 98.50 83 TYR A CA 1
ATOM 650 C C . TYR A 1 83 ? 5.173 -2.053 -15.684 1.00 98.50 83 TYR A C 1
ATOM 652 O O . TYR A 1 83 ? 6.283 -1.857 -16.169 1.00 98.50 83 TYR A O 1
ATOM 660 N N . VAL A 1 84 ? 4.274 -2.855 -16.263 1.00 98.38 84 VAL A N 1
ATOM 661 C CA . VAL A 1 84 ? 4.544 -3.595 -17.508 1.00 98.38 84 VAL A CA 1
ATOM 662 C C . VAL A 1 84 ? 4.895 -2.638 -18.648 1.00 98.38 84 VAL A C 1
ATOM 664 O O . VAL A 1 84 ? 5.847 -2.882 -19.384 1.00 98.38 84 VAL A O 1
ATOM 667 N N . THR A 1 85 ? 4.175 -1.522 -18.760 1.00 98.50 85 THR A N 1
ATOM 668 C CA . THR A 1 85 ? 4.444 -0.487 -19.765 1.00 98.50 85 THR A CA 1
ATOM 669 C C . THR A 1 85 ? 5.807 0.154 -19.529 1.00 98.50 85 THR A C 1
ATOM 671 O O . THR A 1 85 ? 6.588 0.281 -20.467 1.00 98.50 85 THR A O 1
ATOM 674 N N . ALA A 1 86 ? 6.137 0.510 -18.285 1.00 98.50 86 ALA A N 1
ATOM 675 C CA . ALA A 1 86 ? 7.431 1.102 -17.965 1.00 98.50 86 ALA A CA 1
ATOM 676 C C . ALA A 1 86 ? 8.596 0.146 -18.267 1.00 98.50 86 ALA A C 1
ATOM 678 O O . ALA A 1 86 ? 9.604 0.568 -18.830 1.00 98.50 86 ALA A O 1
ATOM 679 N N . PHE A 1 87 ? 8.444 -1.144 -17.955 1.00 98.50 87 PHE A N 1
ATOM 680 C CA . PHE A 1 87 ? 9.434 -2.173 -18.285 1.00 98.50 87 PHE A CA 1
ATOM 681 C C . PHE A 1 87 ? 9.604 -2.319 -19.793 1.00 98.50 87 PHE A C 1
ATOM 683 O O . PHE A 1 87 ? 10.727 -2.328 -20.288 1.00 98.50 87 PHE A O 1
ATOM 690 N N . PHE A 1 88 ? 8.496 -2.374 -20.532 1.00 98.50 88 PHE A N 1
ATOM 691 C CA . PHE A 1 88 ? 8.530 -2.466 -21.985 1.00 98.50 88 PHE A CA 1
ATOM 692 C C . PHE A 1 88 ? 9.253 -1.266 -22.613 1.00 98.50 88 PHE A C 1
ATOM 694 O O . PHE A 1 88 ? 10.162 -1.454 -23.414 1.00 98.50 88 PHE A O 1
ATOM 701 N N . LEU A 1 89 ? 8.918 -0.036 -22.212 1.00 98.25 89 LEU A N 1
ATOM 702 C CA . LEU A 1 89 ? 9.562 1.170 -22.747 1.00 98.25 89 LEU A CA 1
ATOM 703 C C . LEU A 1 89 ? 11.046 1.270 -22.355 1.00 98.25 89 LEU A C 1
ATOM 705 O O . LEU A 1 89 ? 11.849 1.760 -23.144 1.00 98.25 89 LEU A O 1
ATOM 709 N N . TYR A 1 90 ? 11.423 0.774 -21.173 1.00 98.25 90 TYR A N 1
ATOM 710 C CA . TYR A 1 90 ? 12.822 0.699 -20.746 1.00 98.25 90 TYR A CA 1
ATOM 711 C C . TYR A 1 90 ? 13.644 -0.267 -21.606 1.00 98.25 90 TYR A C 1
ATOM 713 O O . TYR A 1 90 ? 14.756 0.064 -22.012 1.00 98.25 90 TYR A O 1
ATOM 721 N N . LEU A 1 91 ? 13.093 -1.450 -21.890 1.00 97.81 91 LEU A N 1
ATOM 722 C CA . LEU A 1 91 ? 13.745 -2.485 -22.700 1.00 97.81 91 LEU A CA 1
ATOM 723 C C . LEU A 1 91 ? 13.713 -2.170 -24.204 1.00 97.81 91 LEU A C 1
ATOM 725 O O . LEU A 1 91 ? 14.532 -2.694 -24.959 1.00 97.81 91 LEU A O 1
ATOM 729 N N . HIS A 1 92 ? 12.796 -1.304 -24.640 1.00 97.75 92 HIS A N 1
ATOM 730 C CA . HIS A 1 92 ? 12.616 -0.899 -26.034 1.00 97.75 92 HIS A CA 1
ATOM 731 C C . HIS A 1 92 ? 12.648 0.633 -26.187 1.00 97.75 92 HIS A C 1
ATOM 733 O O . HIS A 1 92 ? 11.647 1.236 -26.589 1.00 97.75 92 HIS A O 1
ATOM 739 N N . PRO A 1 93 ? 13.792 1.283 -25.899 1.00 97.00 93 PRO A N 1
ATOM 740 C CA . PRO A 1 93 ? 13.895 2.743 -25.888 1.00 97.00 93 PRO A CA 1
ATOM 741 C C . PRO A 1 93 ? 13.569 3.389 -27.242 1.00 97.00 93 PRO A C 1
ATOM 743 O O . PRO A 1 93 ? 13.027 4.494 -27.273 1.00 97.00 93 PRO A O 1
ATOM 746 N N . ASP A 1 94 ? 13.808 2.689 -28.355 1.00 96.94 94 ASP A N 1
ATOM 747 C CA . ASP A 1 94 ? 13.484 3.175 -29.701 1.00 96.94 94 ASP A CA 1
ATOM 748 C C . ASP A 1 94 ? 11.978 3.412 -29.897 1.00 96.94 94 ASP A C 1
ATOM 750 O O . ASP A 1 94 ? 11.587 4.381 -30.550 1.00 96.94 94 ASP A O 1
ATOM 754 N N . VAL A 1 95 ? 11.124 2.582 -29.278 1.00 95.81 95 VAL A N 1
ATOM 755 C CA . VAL A 1 95 ? 9.655 2.731 -29.315 1.00 95.81 95 VAL A CA 1
ATOM 756 C C . VAL A 1 95 ? 9.214 3.996 -28.578 1.00 95.81 95 VAL A C 1
ATOM 758 O O . VAL A 1 95 ? 8.249 4.646 -28.971 1.00 95.81 95 VAL A O 1
ATOM 761 N N . ALA A 1 96 ? 9.938 4.361 -27.520 1.00 91.00 96 ALA A N 1
ATOM 762 C CA . ALA A 1 96 ? 9.703 5.568 -26.736 1.00 91.00 96 ALA A CA 1
ATOM 763 C C . ALA A 1 96 ? 10.419 6.807 -27.306 1.00 91.00 96 ALA A C 1
ATOM 765 O O . ALA A 1 96 ? 10.341 7.880 -26.709 1.00 91.00 96 ALA A O 1
ATOM 766 N N . HIS A 1 97 ? 11.141 6.664 -28.424 1.00 95.25 97 HIS A N 1
ATOM 767 C CA . HIS A 1 97 ? 12.034 7.684 -28.975 1.00 95.25 97 HIS A CA 1
ATOM 768 C C . HIS A 1 97 ? 13.078 8.209 -27.968 1.00 95.25 97 HIS A C 1
ATOM 770 O O . HIS A 1 97 ? 13.485 9.367 -28.058 1.00 95.25 97 HIS A O 1
ATOM 776 N N . ILE A 1 98 ? 13.526 7.362 -27.033 1.00 97.00 98 ILE A N 1
ATOM 777 C CA . ILE A 1 98 ? 14.586 7.667 -26.063 1.00 97.00 98 ILE A CA 1
ATOM 778 C C . ILE A 1 98 ? 15.941 7.412 -26.736 1.00 97.00 98 ILE A C 1
ATOM 780 O O . ILE A 1 98 ? 16.342 6.272 -26.948 1.00 97.00 98 ILE A O 1
ATOM 784 N N . LYS A 1 99 ? 16.658 8.481 -27.077 1.00 96.44 99 LYS A N 1
ATOM 785 C CA . LYS A 1 99 ? 17.866 8.462 -27.919 1.00 96.44 99 LYS A CA 1
ATOM 786 C C . LYS A 1 99 ? 19.168 8.443 -27.131 1.00 96.44 99 LYS A C 1
ATOM 788 O O . LYS A 1 99 ? 20.217 8.116 -27.680 1.00 96.44 99 LYS A O 1
ATOM 793 N N . ASN A 1 100 ? 19.147 8.868 -25.870 1.00 97.06 100 ASN A N 1
ATOM 794 C CA . ASN A 1 100 ? 20.362 9.024 -25.075 1.00 97.06 100 ASN A CA 1
ATOM 795 C C . ASN A 1 100 ? 20.141 8.732 -23.583 1.00 97.06 100 ASN A C 1
ATOM 797 O O . ASN A 1 100 ? 19.024 8.556 -23.098 1.00 97.06 100 ASN A O 1
ATOM 801 N N . ARG A 1 101 ? 21.251 8.681 -22.836 1.00 96.62 101 ARG A N 1
ATOM 802 C CA . ARG A 1 101 ? 21.253 8.350 -21.403 1.00 96.62 101 ARG A CA 1
ATOM 803 C C . ARG A 1 101 ? 20.511 9.374 -20.546 1.00 96.62 101 ARG A C 1
ATOM 805 O O . ARG A 1 101 ? 19.929 8.990 -19.538 1.00 96.62 101 ARG A O 1
ATOM 812 N N . THR A 1 102 ? 20.525 10.647 -20.930 1.00 98.06 102 THR A N 1
ATOM 813 C CA . THR A 1 102 ? 19.827 11.711 -20.196 1.00 98.06 102 THR A CA 1
ATOM 814 C C . THR A 1 102 ? 18.317 11.546 -20.318 1.00 98.06 102 THR A C 1
ATOM 816 O O . THR A 1 102 ? 17.611 11.611 -19.316 1.00 98.06 102 THR A O 1
ATOM 819 N N . GLU A 1 103 ? 17.824 11.255 -21.522 1.00 98.19 103 GLU A N 1
ATOM 820 C CA . GLU A 1 103 ? 16.411 10.955 -21.767 1.00 98.19 103 GLU A CA 1
ATOM 821 C C . GLU A 1 103 ? 15.970 9.686 -21.028 1.00 98.19 103 GLU A C 1
ATOM 823 O O . GLU A 1 103 ? 14.923 9.688 -20.382 1.00 98.19 103 GLU A O 1
ATOM 828 N N . MET A 1 104 ? 16.801 8.636 -21.021 1.00 97.94 104 MET A N 1
ATOM 829 C CA . MET A 1 104 ? 16.527 7.427 -20.236 1.00 97.94 104 MET A CA 1
ATOM 830 C C . MET A 1 104 ? 16.473 7.727 -18.731 1.00 97.94 104 MET A C 1
ATOM 832 O O . MET A 1 104 ? 15.567 7.269 -18.038 1.00 97.94 104 MET A O 1
ATOM 836 N N . ALA A 1 105 ? 17.404 8.529 -18.210 1.00 98.25 105 ALA A N 1
ATOM 837 C CA . ALA A 1 105 ? 17.398 8.929 -16.806 1.00 98.25 105 ALA A CA 1
ATOM 838 C C . ALA A 1 105 ? 16.148 9.751 -16.447 1.00 98.25 105 ALA A C 1
ATOM 840 O O . ALA A 1 105 ? 15.564 9.537 -15.385 1.00 98.25 105 ALA A O 1
ATOM 841 N N . ALA A 1 106 ? 15.704 10.645 -17.337 1.00 98.25 106 ALA A N 1
ATOM 842 C CA . ALA A 1 106 ? 14.472 11.410 -17.158 1.00 98.25 106 ALA A CA 1
ATOM 843 C C . ALA A 1 106 ? 13.234 10.499 -17.150 1.00 98.25 106 ALA A C 1
ATOM 845 O O . ALA A 1 106 ? 12.392 10.618 -16.258 1.00 98.25 106 ALA A O 1
ATOM 846 N N . PHE A 1 107 ? 13.154 9.548 -18.086 1.00 98.38 107 PHE A N 1
ATOM 847 C CA . PHE A 1 107 ? 12.094 8.541 -18.129 1.00 98.38 107 PHE A CA 1
ATOM 848 C C . PHE A 1 107 ? 12.052 7.702 -16.846 1.00 98.38 107 PHE A C 1
ATOM 850 O O . PHE A 1 107 ? 10.987 7.551 -16.241 1.00 98.38 107 PHE A O 1
ATOM 857 N N . VAL A 1 108 ? 13.203 7.197 -16.392 1.00 98.56 108 VAL A N 1
ATOM 858 C CA . VAL A 1 108 ? 13.308 6.422 -15.150 1.00 98.56 108 VAL A CA 1
ATOM 859 C C . VAL A 1 108 ? 12.893 7.269 -13.951 1.00 98.56 108 VAL A C 1
ATOM 861 O O . VAL A 1 108 ? 12.073 6.821 -13.157 1.00 98.56 108 VAL A O 1
ATOM 864 N N . GLY A 1 109 ? 13.395 8.500 -13.827 1.00 98.50 109 GLY A N 1
ATOM 865 C CA . GLY A 1 109 ? 13.049 9.396 -12.723 1.00 98.50 109 GLY A CA 1
ATOM 866 C C . GLY A 1 109 ? 11.549 9.692 -12.652 1.00 98.50 109 GLY A C 1
ATOM 867 O O . GLY A 1 109 ? 10.943 9.564 -11.587 1.00 98.50 109 GLY A O 1
ATOM 868 N N . ALA A 1 110 ? 10.927 10.011 -13.790 1.00 98.31 110 ALA A N 1
ATOM 869 C CA . ALA A 1 110 ? 9.484 10.224 -13.874 1.00 98.31 110 ALA A CA 1
ATOM 870 C C . ALA A 1 110 ? 8.695 8.950 -13.527 1.00 98.31 110 ALA A C 1
ATOM 872 O O . ALA A 1 110 ? 7.733 9.004 -12.757 1.00 98.31 110 ALA A O 1
ATOM 873 N N . SER A 1 111 ? 9.139 7.798 -14.035 1.00 98.44 111 SER A N 1
ATOM 874 C CA . SER A 1 111 ? 8.523 6.499 -13.756 1.00 98.44 111 SER A CA 1
ATOM 875 C C . SER A 1 111 ? 8.614 6.136 -12.277 1.00 98.44 111 SER A C 1
ATOM 877 O O . SER A 1 111 ? 7.622 5.702 -11.706 1.00 98.44 111 SER A O 1
ATOM 879 N N . VAL A 1 112 ? 9.754 6.368 -11.621 1.00 98.62 112 VAL A N 1
ATOM 880 C CA . VAL A 1 112 ? 9.935 6.112 -10.184 1.00 98.62 112 VAL A CA 1
ATOM 881 C C . VAL A 1 112 ? 8.932 6.889 -9.343 1.00 98.62 112 VAL A C 1
ATOM 883 O O . VAL A 1 112 ? 8.308 6.315 -8.450 1.00 98.62 112 VAL A O 1
ATOM 886 N N . LEU A 1 113 ? 8.748 8.175 -9.640 1.00 98.25 113 LEU A N 1
ATOM 887 C CA . LEU A 1 113 ? 7.816 9.023 -8.902 1.00 98.25 113 LEU A CA 1
ATOM 888 C C . LEU A 1 113 ? 6.361 8.617 -9.152 1.00 98.25 113 LEU A C 1
ATOM 890 O O . LEU A 1 113 ? 5.603 8.451 -8.196 1.00 98.25 113 LEU A O 1
ATOM 894 N N . LEU A 1 114 ? 5.976 8.417 -10.416 1.00 98.00 114 LEU A N 1
ATOM 895 C CA . LEU A 1 114 ? 4.607 8.049 -10.773 1.00 98.00 114 LEU A CA 1
ATOM 896 C C . LEU A 1 114 ? 4.245 6.659 -10.247 1.00 98.00 114 LEU A C 1
ATOM 898 O O . LEU A 1 114 ? 3.244 6.519 -9.546 1.00 98.00 114 LEU A O 1
ATOM 902 N N . LEU A 1 115 ? 5.062 5.647 -10.556 1.00 98.50 115 LEU A N 1
ATOM 903 C CA . LEU A 1 115 ? 4.843 4.271 -10.114 1.00 98.50 115 LEU A CA 1
ATOM 904 C C . LEU A 1 115 ? 4.873 4.185 -8.589 1.00 98.50 115 LEU A C 1
ATOM 906 O O . LEU A 1 115 ? 4.015 3.530 -8.009 1.00 98.50 115 LEU A O 1
ATOM 910 N N . GLY A 1 116 ? 5.789 4.901 -7.928 1.00 98.12 116 GLY A N 1
ATOM 911 C CA . GLY A 1 116 ? 5.843 4.954 -6.470 1.00 98.12 116 GLY A CA 1
ATOM 912 C C . GLY A 1 116 ? 4.592 5.578 -5.855 1.00 98.12 116 GLY A C 1
ATOM 913 O O . GLY A 1 116 ? 4.048 5.049 -4.887 1.00 98.12 116 GLY A O 1
ATOM 914 N N . TRP A 1 117 ? 4.068 6.653 -6.445 1.00 96.50 117 TRP A N 1
ATOM 915 C CA . TRP A 1 117 ? 2.817 7.259 -5.994 1.00 96.50 117 TRP A CA 1
ATOM 916 C C . TRP A 1 117 ? 1.622 6.308 -6.138 1.00 96.50 117 TRP A C 1
ATOM 918 O O . TRP A 1 117 ? 0.914 6.054 -5.158 1.00 96.50 117 TRP A O 1
ATOM 928 N N . VAL A 1 118 ? 1.414 5.732 -7.327 1.00 97.06 118 VAL A N 1
ATOM 929 C CA . VAL A 1 118 ? 0.254 4.858 -7.575 1.00 97.06 118 VAL A CA 1
ATOM 930 C C . VAL A 1 118 ? 0.373 3.518 -6.853 1.00 97.06 118 VAL A C 1
ATOM 932 O O . VAL A 1 118 ? -0.629 3.022 -6.349 1.00 97.06 118 VAL A O 1
ATOM 935 N N . SER A 1 119 ? 1.582 2.960 -6.722 1.00 97.88 119 SER A N 1
ATOM 936 C CA . SER A 1 119 ? 1.858 1.775 -5.898 1.00 97.88 119 SER A CA 1
ATOM 937 C C . SER A 1 119 ? 1.557 2.053 -4.429 1.00 97.88 119 SER A C 1
ATOM 939 O O . SER A 1 119 ? 0.922 1.235 -3.760 1.00 97.88 119 SER A O 1
ATOM 941 N N . GLY A 1 120 ? 1.932 3.239 -3.943 1.00 96.94 120 GLY A N 1
ATOM 942 C CA . GLY A 1 120 ? 1.653 3.660 -2.580 1.00 96.94 120 GLY A CA 1
ATOM 943 C C . GLY A 1 120 ? 0.159 3.689 -2.271 1.00 96.94 120 GLY A C 1
ATOM 944 O O . GLY A 1 120 ? -0.276 3.128 -1.269 1.00 96.94 120 GLY A O 1
ATOM 945 N N . ILE A 1 121 ? -0.645 4.259 -3.172 1.00 96.38 121 ILE A N 1
ATOM 946 C CA . ILE A 1 121 ? -2.112 4.215 -3.073 1.00 96.38 121 ILE A CA 1
ATOM 947 C C . ILE A 1 121 ? -2.609 2.767 -3.203 1.00 96.38 121 ILE A C 1
ATOM 949 O O . ILE A 1 121 ? -3.460 2.317 -2.436 1.00 96.38 121 ILE A O 1
ATOM 953 N N . ASN A 1 122 ? -2.061 1.996 -4.142 1.00 97.56 122 ASN A N 1
ATOM 954 C CA . ASN A 1 122 ? -2.521 0.636 -4.395 1.00 97.56 122 ASN A CA 1
ATOM 955 C C . ASN A 1 122 ? -2.348 -0.287 -3.184 1.00 97.56 122 ASN A C 1
ATOM 957 O O . ASN A 1 122 ? -3.200 -1.138 -2.941 1.00 97.56 122 ASN A O 1
ATOM 961 N N . LEU A 1 123 ? -1.255 -0.138 -2.436 1.00 96.50 123 LEU A N 1
ATOM 962 C CA . LEU A 1 123 ? -0.995 -0.951 -1.256 1.00 96.50 123 LEU A CA 1
ATOM 963 C C . LEU A 1 123 ? -1.563 -0.306 0.015 1.00 96.50 123 LEU A C 1
ATOM 965 O O . LEU A 1 123 ? -2.381 -0.912 0.702 1.00 96.50 123 LEU A O 1
ATOM 969 N N . GLY A 1 124 ? -1.157 0.931 0.306 1.00 94.31 124 GLY A N 1
ATOM 970 C CA . GLY A 1 124 ? -1.466 1.621 1.561 1.00 94.31 124 GLY A CA 1
ATOM 971 C C . GLY A 1 124 ? -2.913 2.084 1.702 1.00 94.31 124 GLY A C 1
ATOM 972 O O . GLY A 1 124 ? -3.321 2.460 2.792 1.00 94.31 124 GLY A O 1
ATOM 973 N N . VAL A 1 125 ? -3.690 2.068 0.617 1.00 94.56 125 VAL A N 1
ATOM 974 C CA . VAL A 1 125 ? -5.098 2.483 0.626 1.00 94.56 125 VAL A CA 1
ATOM 975 C C . VAL A 1 125 ? -5.999 1.379 0.089 1.00 94.56 125 VAL A C 1
ATOM 977 O O . VAL A 1 125 ? -6.956 0.968 0.739 1.00 94.56 125 VAL A O 1
ATOM 980 N N . ASN A 1 126 ? -5.707 0.879 -1.109 1.00 95.69 126 ASN A N 1
ATOM 981 C CA . ASN A 1 126 ? -6.609 -0.046 -1.782 1.00 95.69 126 ASN A CA 1
ATOM 982 C C . ASN A 1 126 ? -6.489 -1.475 -1.209 1.00 95.69 126 ASN A C 1
ATOM 984 O O . ASN A 1 126 ? -7.466 -2.022 -0.699 1.00 95.69 126 ASN A O 1
ATOM 988 N N . PHE A 1 127 ? -5.280 -2.050 -1.173 1.00 96.12 127 PHE A N 1
ATOM 989 C CA . PHE A 1 127 ? -5.045 -3.352 -0.532 1.00 96.12 127 PHE A CA 1
ATOM 990 C C . PHE A 1 127 ? -5.299 -3.324 0.980 1.00 96.12 127 PHE A C 1
ATOM 992 O O . PHE A 1 127 ? -5.761 -4.314 1.542 1.00 96.12 127 PHE A O 1
ATOM 999 N N . HIS A 1 128 ? -5.049 -2.184 1.629 1.00 94.50 128 HIS A N 1
ATOM 1000 C CA . HIS A 1 128 ? -5.454 -1.922 3.011 1.00 94.50 128 HIS A CA 1
ATOM 1001 C C . HIS A 1 128 ? -6.933 -2.252 3.240 1.00 94.50 128 HIS A C 1
ATOM 1003 O O . HIS A 1 128 ? -7.258 -2.975 4.170 1.00 94.50 128 HIS A O 1
ATOM 1009 N N . ASN A 1 129 ? -7.851 -1.819 2.376 1.00 90.25 129 ASN A N 1
ATOM 1010 C CA . ASN A 1 129 ? -9.263 -2.179 2.545 1.00 90.25 129 ASN A CA 1
ATOM 1011 C C . ASN A 1 129 ? -9.494 -3.698 2.409 1.00 90.25 129 ASN A C 1
ATOM 1013 O O . ASN A 1 129 ? -10.263 -4.290 3.169 1.00 90.25 129 ASN A O 1
ATOM 1017 N N . HIS A 1 130 ? -8.786 -4.350 1.483 1.00 89.88 130 HIS A N 1
ATOM 1018 C CA . HIS A 1 130 ? -8.897 -5.794 1.261 1.00 89.88 130 HIS A CA 1
ATOM 1019 C C . HIS A 1 130 ? -8.303 -6.643 2.400 1.00 89.88 130 HIS A C 1
ATOM 1021 O O . HIS A 1 130 ? -8.718 -7.781 2.615 1.00 89.88 130 HIS A O 1
ATOM 1027 N N . VAL A 1 131 ? -7.334 -6.136 3.167 1.00 92.06 131 VAL A N 1
ATOM 1028 C CA . VAL A 1 131 ? -6.745 -6.953 4.240 1.00 92.06 131 VAL A CA 1
ATOM 1029 C C . VAL A 1 131 ? -7.739 -7.226 5.378 1.00 92.06 131 VAL A C 1
ATOM 1031 O O . VAL A 1 131 ? -7.607 -8.233 6.075 1.00 92.06 131 VAL A O 1
ATOM 1034 N N . HIS A 1 132 ? -8.766 -6.380 5.503 1.00 91.31 132 HIS A N 1
ATOM 1035 C CA . HIS A 1 132 ? -9.870 -6.537 6.452 1.00 91.31 132 HIS A CA 1
ATOM 1036 C C . HIS A 1 132 ? -11.060 -7.310 5.884 1.00 91.31 132 HIS A C 1
ATOM 1038 O O . HIS A 1 132 ? -11.708 -8.065 6.610 1.00 91.31 132 HIS A O 1
ATOM 1044 N N . LEU A 1 133 ? -11.347 -7.148 4.589 1.00 90.88 133 LEU A N 1
ATOM 1045 C CA . LEU A 1 133 ? -12.525 -7.713 3.933 1.00 90.88 133 LEU A CA 1
ATOM 1046 C C . LEU A 1 133 ? -12.168 -8.494 2.674 1.00 90.88 133 LEU A C 1
ATOM 1048 O O . LEU A 1 133 ? -11.330 -8.098 1.872 1.00 90.88 133 LEU A O 1
ATOM 1052 N N . ARG A 1 134 ? -12.855 -9.612 2.454 1.00 91.25 134 ARG A N 1
ATOM 1053 C CA . ARG A 1 134 ? -12.661 -10.437 1.256 1.00 91.25 134 ARG A CA 1
ATOM 1054 C C . ARG A 1 134 ? -13.140 -9.677 0.014 1.00 91.25 134 ARG A C 1
ATOM 1056 O O . ARG A 1 134 ? -14.205 -9.086 0.059 1.00 91.25 134 ARG A O 1
ATOM 1063 N N . LEU A 1 135 ? -12.399 -9.770 -1.093 1.00 92.19 135 LEU A N 1
ATOM 1064 C CA . LEU A 1 135 ? -12.833 -9.276 -2.413 1.00 92.19 135 LEU A CA 1
ATOM 1065 C C . LEU A 1 135 ? -13.708 -10.302 -3.133 1.00 92.19 135 LEU A C 1
ATOM 1067 O O . LEU A 1 135 ? -14.621 -9.957 -3.876 1.00 92.19 135 LEU A O 1
ATOM 1071 N N . PHE A 1 136 ? -13.397 -11.591 -2.959 1.00 94.12 136 PHE A N 1
ATOM 1072 C CA . PHE A 1 136 ? -14.077 -12.682 -3.656 1.00 94.12 136 PHE A CA 1
ATOM 1073 C C . PHE A 1 136 ? -14.823 -13.597 -2.684 1.00 94.12 136 PHE A C 1
ATOM 1075 O O . PHE A 1 136 ? -14.307 -13.977 -1.626 1.00 94.12 136 PHE A O 1
ATOM 1082 N N . ARG A 1 137 ? -15.957 -14.138 -3.124 1.00 91.19 137 ARG A N 1
ATOM 1083 C CA . ARG A 1 137 ? -16.677 -15.209 -2.408 1.00 91.19 137 ARG A CA 1
ATOM 1084 C C . ARG A 1 137 ? -15.876 -16.513 -2.342 1.00 91.19 137 ARG A C 1
ATOM 1086 O O . ARG A 1 137 ? -16.111 -17.371 -1.491 1.00 91.19 137 ARG A O 1
ATOM 1093 N N . VAL A 1 138 ? -14.847 -16.634 -3.181 1.00 93.12 138 VAL A N 1
ATOM 1094 C CA . VAL A 1 138 ? -13.982 -17.810 -3.317 1.00 93.12 138 VAL A CA 1
ATOM 1095 C C . VAL A 1 138 ? -12.664 -17.625 -2.551 1.00 93.12 138 VAL A C 1
ATOM 1097 O O . VAL A 1 138 ? -11.886 -16.711 -2.823 1.00 93.12 138 VAL A O 1
ATOM 1100 N N . ALA A 1 139 ? -12.378 -18.504 -1.588 1.00 92.44 139 ALA A N 1
ATOM 1101 C CA . ALA A 1 139 ? -11.239 -18.342 -0.674 1.00 92.44 139 ALA A CA 1
ATOM 1102 C C . ALA A 1 139 ? -9.867 -18.408 -1.373 1.00 92.44 139 ALA A C 1
ATOM 1104 O O . ALA A 1 139 ? -8.978 -17.613 -1.068 1.00 92.44 139 ALA A O 1
ATOM 1105 N N . TRP A 1 140 ? -9.691 -19.325 -2.333 1.00 95.38 140 TRP A N 1
ATOM 1106 C CA . TRP A 1 140 ? -8.412 -19.477 -3.034 1.00 95.38 140 TRP A CA 1
ATOM 1107 C C . TRP A 1 140 ? -8.068 -18.255 -3.896 1.00 95.38 140 TRP A C 1
ATOM 1109 O O . TRP A 1 140 ? -6.892 -17.897 -3.976 1.00 95.38 140 TRP A O 1
ATOM 1119 N N . LEU A 1 141 ? -9.081 -17.587 -4.466 1.00 95.25 141 LEU A N 1
ATOM 1120 C CA . LEU A 1 141 ? -8.897 -16.350 -5.223 1.00 95.25 141 LEU A CA 1
ATOM 1121 C C . LEU A 1 141 ? -8.379 -15.231 -4.326 1.00 95.25 141 LEU A C 1
ATOM 1123 O O . LEU A 1 141 ? -7.353 -14.653 -4.651 1.00 95.25 141 LEU A O 1
ATOM 1127 N N . ASN A 1 142 ? -8.994 -14.989 -3.162 1.00 95.12 142 ASN A N 1
ATOM 1128 C CA . ASN A 1 142 ? -8.483 -13.983 -2.216 1.00 95.12 142 ASN A CA 1
ATOM 1129 C C . ASN A 1 142 ? -7.026 -14.251 -1.829 1.00 95.12 142 ASN A C 1
ATOM 1131 O O . ASN A 1 142 ? -6.213 -13.336 -1.766 1.00 95.12 142 ASN A O 1
ATOM 1135 N N . ARG A 1 143 ? -6.675 -15.522 -1.604 1.00 94.50 143 ARG A N 1
ATOM 1136 C CA . ARG A 1 143 ? -5.316 -15.895 -1.204 1.00 94.50 143 ARG A CA 1
ATOM 1137 C C . ARG A 1 143 ? -4.282 -15.551 -2.273 1.00 94.50 143 ARG A C 1
ATOM 1139 O O . ARG A 1 143 ? -3.253 -14.962 -1.959 1.00 94.50 143 ARG A O 1
ATOM 1146 N N . TRP A 1 144 ? -4.515 -15.971 -3.514 1.00 96.44 144 TRP A N 1
ATOM 1147 C CA . TRP A 1 144 ? -3.552 -15.752 -4.593 1.00 96.44 144 TRP A CA 1
ATOM 1148 C C . TRP A 1 144 ? -3.580 -14.323 -5.105 1.00 96.44 144 TRP A C 1
ATOM 1150 O O . TRP A 1 144 ? -2.518 -13.738 -5.297 1.00 96.44 144 TRP A O 1
ATOM 1160 N N . PHE A 1 145 ? -4.767 -13.739 -5.235 1.00 96.31 145 PHE A N 1
ATOM 1161 C CA . PHE A 1 145 ? -4.904 -12.346 -5.618 1.00 96.31 145 PHE A CA 1
ATOM 1162 C C . PHE A 1 145 ? -4.246 -11.429 -4.590 1.00 96.31 145 PHE A C 1
ATOM 1164 O O . PHE A 1 145 ? -3.460 -10.578 -4.974 1.00 96.31 145 PHE A O 1
ATOM 1171 N N . GLY A 1 146 ? -4.423 -11.671 -3.287 1.00 96.44 146 GLY A N 1
ATOM 1172 C CA . GLY A 1 146 ? -3.746 -10.883 -2.258 1.00 96.44 146 GLY A CA 1
ATOM 1173 C C . GLY A 1 146 ? -2.218 -10.996 -2.294 1.00 96.44 146 GLY A C 1
ATOM 1174 O O . GLY A 1 146 ? -1.525 -10.012 -2.050 1.00 96.44 146 GLY A O 1
ATOM 1175 N N . ARG A 1 147 ? -1.664 -12.165 -2.652 1.00 96.94 147 ARG A N 1
ATOM 1176 C CA . ARG A 1 147 ? -0.211 -12.335 -2.862 1.00 96.94 147 ARG A CA 1
ATOM 1177 C C . ARG A 1 147 ? 0.296 -11.554 -4.072 1.00 96.94 147 ARG A C 1
ATOM 1179 O O . ARG A 1 147 ? 1.314 -10.883 -3.954 1.00 96.94 147 ARG A O 1
ATOM 1186 N N . LEU A 1 148 ? -0.406 -11.644 -5.202 1.00 96.69 148 LEU A N 1
ATOM 1187 C CA . LEU A 1 148 ? -0.064 -10.929 -6.437 1.00 96.69 148 LEU A CA 1
ATOM 1188 C C . LEU A 1 148 ? -0.279 -9.418 -6.310 1.00 96.69 148 LEU A C 1
ATOM 1190 O O . LEU A 1 148 ? 0.423 -8.636 -6.940 1.00 96.69 148 LEU A O 1
ATOM 1194 N N . TRP A 1 149 ? -1.203 -9.011 -5.449 1.00 97.25 149 TRP A N 1
ATOM 1195 C CA . TRP A 1 149 ? -1.435 -7.614 -5.151 1.00 97.25 149 TRP A CA 1
ATOM 1196 C C . TRP A 1 149 ? -0.318 -7.044 -4.282 1.00 97.25 149 TRP A C 1
ATOM 1198 O O . TRP A 1 149 ? 0.345 -6.091 -4.678 1.00 97.25 149 TRP A O 1
ATOM 1208 N N . ALA A 1 150 ? -0.057 -7.634 -3.114 1.00 96.69 150 ALA A N 1
ATOM 1209 C CA . ALA A 1 150 ? 0.881 -7.059 -2.150 1.00 96.69 150 ALA A CA 1
ATOM 1210 C C . ALA A 1 150 ? 2.317 -6.904 -2.702 1.00 96.69 150 ALA A C 1
ATOM 1212 O O . ALA A 1 150 ? 3.037 -5.975 -2.320 1.00 96.69 150 ALA A O 1
ATOM 1213 N N . ILE A 1 151 ? 2.725 -7.756 -3.655 1.00 95.88 151 ILE A N 1
ATOM 1214 C CA . ILE A 1 151 ? 4.049 -7.656 -4.290 1.00 95.88 151 ILE A CA 1
ATOM 1215 C C . ILE A 1 151 ? 4.235 -6.343 -5.068 1.00 95.88 151 ILE A C 1
ATOM 1217 O O . ILE A 1 151 ? 5.366 -5.867 -5.137 1.00 95.88 151 ILE A O 1
ATOM 1221 N N . THR A 1 152 ? 3.160 -5.699 -5.554 1.00 95.31 152 THR A N 1
ATOM 1222 C CA . THR A 1 152 ? 3.224 -4.373 -6.208 1.00 95.31 152 THR A CA 1
ATOM 1223 C C . THR A 1 152 ? 3.409 -3.226 -5.220 1.00 95.31 152 THR A C 1
ATOM 1225 O O . THR A 1 152 ? 3.153 -2.076 -5.562 1.00 95.31 152 THR A O 1
ATOM 1228 N N . GLY A 1 153 ? 3.756 -3.518 -3.969 1.00 95.25 153 GLY A N 1
ATOM 1229 C CA . GLY A 1 153 ? 4.274 -2.544 -3.017 1.00 95.25 153 GLY A CA 1
ATOM 1230 C C . GLY A 1 153 ? 5.466 -3.075 -2.220 1.00 95.25 153 GLY A C 1
ATOM 1231 O O . GLY A 1 153 ? 5.802 -2.497 -1.193 1.00 95.25 153 GLY A O 1
ATOM 1232 N N . CYS A 1 154 ? 6.121 -4.151 -2.682 1.00 96.69 154 CYS A N 1
ATOM 1233 C CA . CYS A 1 154 ? 7.249 -4.807 -2.002 1.00 96.69 154 CYS A CA 1
ATOM 1234 C C . CYS A 1 154 ? 6.888 -5.454 -0.647 1.00 96.69 154 CYS A C 1
ATOM 1236 O O . CYS A 1 154 ? 7.691 -5.458 0.285 1.00 96.69 154 CYS A O 1
ATOM 1238 N N . TRP A 1 155 ? 5.699 -6.056 -0.544 1.00 97.31 155 TRP A N 1
ATOM 1239 C CA . TRP A 1 155 ? 5.263 -6.757 0.665 1.00 97.31 155 TRP A CA 1
ATOM 1240 C C . TRP A 1 155 ? 4.805 -8.195 0.400 1.00 97.31 155 TRP A C 1
ATOM 1242 O O . TRP A 1 155 ? 4.017 -8.440 -0.515 1.00 97.31 155 TRP A O 1
ATOM 1252 N N . PRO A 1 156 ? 5.189 -9.166 1.250 1.00 97.12 156 PRO A N 1
ATOM 1253 C CA . PRO A 1 156 ? 4.422 -10.395 1.387 1.00 97.12 156 PRO A CA 1
ATOM 1254 C C . PRO A 1 156 ? 3.043 -10.075 1.983 1.00 97.12 156 PRO A C 1
ATOM 1256 O O . PRO A 1 156 ? 2.947 -9.424 3.024 1.00 97.12 156 PRO A O 1
ATOM 1259 N N . SER A 1 157 ? 1.967 -10.585 1.378 1.00 94.69 157 SER A N 1
ATOM 1260 C CA . SER A 1 157 ? 0.588 -10.301 1.823 1.00 94.69 157 SER A CA 1
ATOM 1261 C C . SER A 1 157 ? 0.343 -10.614 3.305 1.00 94.69 157 SER A C 1
ATOM 1263 O O . SER A 1 157 ? -0.294 -9.836 4.011 1.00 94.69 157 SER A O 1
ATOM 1265 N N . ARG A 1 158 ? 0.899 -11.721 3.819 1.00 95.56 158 ARG A N 1
ATOM 1266 C CA . ARG A 1 158 ? 0.794 -12.069 5.244 1.00 95.56 158 ARG A CA 1
ATOM 1267 C C . ARG A 1 158 ? 1.610 -11.183 6.172 1.00 95.56 158 ARG A C 1
ATOM 1269 O O . ARG A 1 158 ? 1.218 -11.033 7.322 1.00 95.56 158 ARG A O 1
ATOM 1276 N N . PHE A 1 159 ? 2.704 -10.602 5.695 1.00 97.44 159 PHE A N 1
ATOM 1277 C CA . PHE A 1 159 ? 3.513 -9.678 6.486 1.00 97.44 159 PHE A CA 1
ATOM 1278 C C . PHE A 1 159 ? 2.781 -8.342 6.612 1.00 97.44 159 PHE A C 1
ATOM 1280 O O . PHE A 1 159 ? 2.725 -7.789 7.706 1.00 97.44 159 PHE A O 1
ATOM 1287 N N . TRP A 1 160 ? 2.135 -7.892 5.529 1.00 96.88 160 TRP A N 1
ATOM 1288 C CA . TRP A 1 160 ? 1.224 -6.749 5.565 1.00 96.88 160 TRP A CA 1
ATOM 1289 C C . TRP A 1 160 ? 0.054 -6.991 6.524 1.00 96.88 160 TRP A C 1
ATOM 1291 O O . TRP A 1 160 ? -0.199 -6.172 7.398 1.00 96.88 160 TRP A O 1
ATOM 1301 N N . PHE A 1 161 ? -0.618 -8.147 6.424 1.00 96.31 161 PHE A N 1
ATOM 1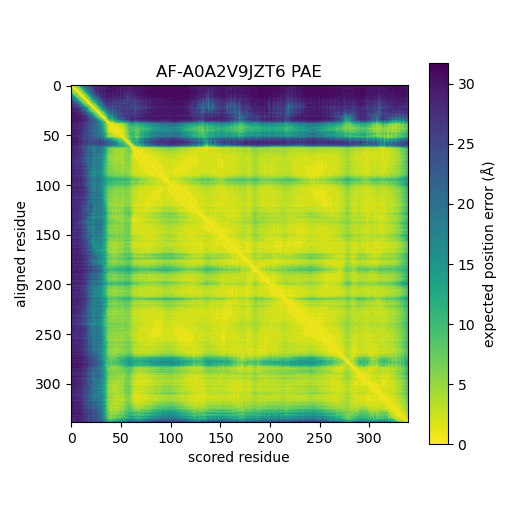302 C CA . PHE A 1 161 ? -1.689 -8.528 7.355 1.00 96.31 161 PHE A CA 1
ATOM 1303 C C . PHE A 1 161 ? -1.217 -8.518 8.812 1.00 96.31 161 PHE A C 1
ATOM 1305 O O . PHE A 1 161 ? -1.917 -8.001 9.676 1.00 96.31 161 PHE A O 1
ATOM 1312 N N . HIS A 1 162 ? -0.040 -9.082 9.093 1.00 97.19 162 HIS A N 1
ATOM 1313 C CA . HIS A 1 162 ? 0.511 -9.107 10.446 1.00 97.19 162 HIS A CA 1
ATOM 1314 C C . HIS A 1 162 ? 0.755 -7.690 10.972 1.00 97.19 162 HIS A C 1
ATOM 1316 O O . HIS A 1 162 ? 0.194 -7.314 11.994 1.00 97.19 162 HIS A O 1
ATOM 1322 N N . ALA A 1 163 ? 1.511 -6.876 10.233 1.00 96.56 163 ALA A N 1
ATOM 1323 C CA . ALA A 1 163 ? 1.814 -5.505 10.629 1.00 96.56 163 ALA A CA 1
ATOM 1324 C C . ALA A 1 163 ? 0.548 -4.649 10.797 1.00 96.56 163 ALA A C 1
ATOM 1326 O O . ALA A 1 163 ? 0.400 -3.927 11.776 1.00 96.56 163 ALA A O 1
ATOM 1327 N N . HIS A 1 164 ? -0.384 -4.745 9.855 1.00 95.94 164 HIS A N 1
ATOM 1328 C CA . HIS A 1 164 ? -1.549 -3.877 9.840 1.00 95.94 164 HIS A CA 1
ATOM 1329 C C . HIS A 1 164 ? -2.665 -4.368 10.773 1.00 95.94 164 HIS A C 1
ATOM 1331 O O . HIS A 1 164 ? -3.152 -3.629 11.617 1.00 95.94 164 HIS A O 1
ATOM 1337 N N . VAL A 1 165 ? -3.073 -5.631 10.663 1.00 94.44 165 VAL A N 1
ATOM 1338 C CA . VAL A 1 165 ? -4.226 -6.148 11.417 1.00 94.44 165 VAL A CA 1
ATOM 1339 C C . VAL A 1 165 ? -3.807 -6.661 12.792 1.00 94.44 165 VAL A C 1
ATOM 1341 O O . VAL A 1 165 ? -4.466 -6.377 13.784 1.00 94.44 165 VAL A O 1
ATOM 1344 N N . THR A 1 166 ? -2.723 -7.439 12.855 1.00 94.88 166 THR A N 1
ATOM 1345 C CA . THR A 1 166 ? -2.325 -8.155 14.086 1.00 94.88 166 THR A CA 1
ATOM 1346 C C . THR A 1 166 ? -1.507 -7.304 15.049 1.00 94.88 166 THR A C 1
ATOM 1348 O O . THR A 1 166 ? -1.434 -7.654 16.219 1.00 94.88 166 THR A O 1
ATOM 1351 N N . VAL A 1 167 ? -0.871 -6.238 14.566 1.00 95.19 167 VAL A N 1
ATOM 1352 C CA . VAL A 1 167 ? -0.085 -5.314 15.393 1.00 95.19 167 VAL A CA 1
ATOM 1353 C C . VAL A 1 167 ? -0.812 -3.980 15.503 1.00 95.19 167 VAL A C 1
ATOM 1355 O O . VAL A 1 167 ? -1.204 -3.572 16.593 1.00 95.19 167 VAL A O 1
ATOM 1358 N N . HIS A 1 168 ? -1.035 -3.311 14.372 1.00 95.31 168 HIS A N 1
ATOM 1359 C CA . HIS A 1 168 ? -1.549 -1.948 14.389 1.00 95.31 168 HIS A CA 1
ATOM 1360 C C . HIS A 1 168 ? -3.013 -1.853 14.839 1.00 95.31 168 HIS A C 1
ATOM 1362 O O . HIS A 1 168 ? -3.310 -1.058 15.720 1.00 95.31 168 HIS A O 1
ATOM 1368 N N . HIS A 1 169 ? -3.935 -2.662 14.306 1.00 92.88 169 HIS A N 1
ATOM 1369 C CA . HIS A 1 169 ? -5.349 -2.614 14.722 1.00 92.88 169 HIS A CA 1
ATOM 1370 C C . HIS A 1 169 ? -5.627 -3.225 16.104 1.00 92.88 169 HIS A C 1
ATOM 1372 O O . HIS A 1 169 ? -6.629 -2.876 16.724 1.00 92.88 169 HIS A O 1
ATOM 1378 N N . SER A 1 170 ? -4.789 -4.144 16.588 1.00 88.94 170 SER A N 1
ATOM 1379 C CA . SER A 1 170 ? -5.001 -4.777 17.897 1.00 88.94 170 SER A CA 1
ATOM 1380 C C . SER A 1 170 ? -4.607 -3.882 19.067 1.00 88.94 170 SER A C 1
ATOM 1382 O O . SER A 1 170 ? -5.192 -4.000 20.133 1.00 88.94 170 SER A O 1
ATOM 1384 N N . ASP A 1 171 ? -3.608 -3.016 18.888 1.00 87.38 171 ASP A N 1
ATOM 1385 C CA . ASP A 1 171 ? -3.073 -2.160 19.953 1.00 87.38 171 ASP A CA 1
ATOM 1386 C C . ASP A 1 171 ? -2.760 -0.756 19.417 1.00 87.38 171 ASP A C 1
ATOM 1388 O O . ASP A 1 171 ? -1.690 -0.206 19.660 1.00 87.38 171 ASP A O 1
ATOM 1392 N N . THR A 1 172 ? -3.671 -0.178 18.626 1.00 89.38 172 THR A N 1
ATOM 1393 C CA . THR A 1 172 ? -3.461 1.120 17.962 1.00 89.38 172 THR A CA 1
ATOM 1394 C C . THR A 1 172 ? -3.056 2.199 18.965 1.00 89.38 172 THR A C 1
ATOM 1396 O O . THR A 1 172 ? -3.782 2.457 19.925 1.00 89.38 172 THR A O 1
ATOM 1399 N N . LEU A 1 173 ? -1.919 2.868 18.719 1.00 88.56 173 LEU A N 1
ATOM 1400 C CA . LEU A 1 173 ? -1.290 3.855 19.626 1.00 88.56 173 LEU A CA 1
ATOM 1401 C C . LEU A 1 173 ? -0.828 3.298 20.985 1.00 88.56 173 LEU A C 1
ATOM 1403 O O . LEU A 1 173 ? -0.395 4.066 21.850 1.00 88.56 173 LEU A O 1
ATOM 1407 N N . GLY A 1 174 ? -0.900 1.987 21.174 1.00 87.00 174 GLY A N 1
ATOM 1408 C CA . GLY A 1 174 ? -0.398 1.289 22.341 1.00 87.00 174 GLY A CA 1
ATOM 1409 C C . GLY A 1 174 ? 1.090 0.942 22.241 1.00 87.00 174 GLY A C 1
ATOM 1410 O O . GLY A 1 174 ? 1.757 1.211 21.237 1.00 87.00 174 GLY A O 1
ATOM 1411 N N . PRO A 1 175 ? 1.662 0.377 23.316 1.00 87.12 175 PRO A N 1
ATOM 1412 C CA . PRO A 1 175 ? 3.094 0.109 23.414 1.00 87.12 175 PRO A CA 1
ATOM 1413 C C . PRO A 1 175 ? 3.581 -1.008 22.480 1.00 87.12 175 PRO A C 1
ATOM 1415 O O . PRO A 1 175 ? 4.787 -1.094 22.233 1.00 87.12 175 PRO A O 1
ATOM 1418 N N . THR A 1 176 ? 2.686 -1.872 21.989 1.00 89.62 176 THR A N 1
ATOM 1419 C CA . THR A 1 176 ? 3.040 -2.976 21.085 1.00 89.62 176 THR A CA 1
ATOM 1420 C C . THR A 1 176 ? 2.870 -2.619 19.612 1.00 89.62 176 THR A C 1
ATOM 1422 O O . THR A 1 176 ? 3.452 -3.299 18.764 1.00 89.62 176 THR A O 1
ATOM 1425 N N . ASP A 1 177 ? 2.185 -1.512 19.300 1.00 93.69 177 ASP A N 1
ATOM 1426 C CA . ASP A 1 177 ? 2.093 -0.983 17.942 1.00 93.69 177 ASP A CA 1
ATOM 1427 C C . ASP A 1 177 ? 3.404 -0.322 17.514 1.00 93.69 177 ASP A C 1
ATOM 1429 O O . ASP A 1 177 ? 3.638 0.888 17.597 1.00 93.69 177 ASP A O 1
ATOM 1433 N N . TRP A 1 178 ? 4.292 -1.169 17.015 1.00 94.12 178 TRP A N 1
ATOM 1434 C CA . TRP A 1 178 ? 5.582 -0.752 16.511 1.00 94.12 178 TRP A CA 1
ATOM 1435 C C . TRP A 1 178 ? 5.508 -0.100 15.126 1.00 94.12 178 TRP A C 1
ATOM 1437 O O . TRP A 1 178 ? 6.554 0.336 14.640 1.00 94.12 178 TRP A O 1
ATOM 1447 N N . THR A 1 179 ? 4.325 -0.009 14.499 1.00 95.00 179 THR A N 1
ATOM 1448 C CA . THR A 1 179 ? 4.142 0.558 13.151 1.00 95.00 179 THR A CA 1
ATOM 1449 C C . THR A 1 179 ? 4.069 2.084 13.147 1.00 95.00 179 THR A C 1
ATOM 1451 O O . THR A 1 179 ? 4.274 2.712 12.111 1.00 95.00 179 THR A O 1
ATOM 1454 N N . LEU A 1 180 ? 3.822 2.715 14.297 1.00 94.00 180 LEU A N 1
ATOM 1455 C CA . LEU A 1 180 ? 3.608 4.158 14.401 1.00 94.00 180 LEU A CA 1
ATOM 1456 C C . LEU A 1 180 ? 4.871 4.953 14.755 1.00 94.00 180 LEU A C 1
ATOM 1458 O O . LEU A 1 180 ? 5.908 4.429 15.179 1.00 94.00 180 LEU A O 1
ATOM 1462 N N . ALA A 1 181 ? 4.793 6.268 14.543 1.00 93.00 181 ALA A N 1
ATOM 1463 C CA . ALA A 1 181 ? 5.829 7.195 14.975 1.00 93.00 181 ALA A CA 1
ATOM 1464 C C . ALA A 1 181 ? 5.899 7.241 16.503 1.00 93.00 181 ALA A C 1
ATOM 1466 O O . ALA A 1 181 ? 4.882 7.344 17.187 1.00 93.00 181 ALA A O 1
ATOM 1467 N N . LYS A 1 182 ? 7.118 7.212 17.049 1.00 90.56 182 LYS A N 1
ATOM 1468 C CA . LYS A 1 182 ? 7.306 7.231 18.502 1.00 90.56 182 LYS A CA 1
ATOM 1469 C C . LYS A 1 182 ? 6.824 8.555 19.088 1.00 90.56 182 LYS A C 1
ATOM 1471 O O . LYS A 1 182 ? 7.260 9.617 18.639 1.00 90.56 182 LYS A O 1
ATOM 1476 N N . ARG A 1 183 ? 6.003 8.483 20.134 1.00 89.38 183 ARG A N 1
ATOM 1477 C CA . ARG A 1 183 ? 5.661 9.629 20.980 1.00 89.38 183 ARG A CA 1
ATOM 1478 C C . ARG A 1 183 ? 6.724 9.797 22.067 1.00 89.38 183 ARG A C 1
ATOM 1480 O O . ARG A 1 183 ? 7.110 8.828 22.717 1.00 89.38 183 ARG A O 1
ATOM 1487 N N . LYS A 1 184 ? 7.240 11.011 22.227 1.00 87.94 184 LYS A N 1
ATOM 1488 C CA . LYS A 1 184 ? 8.229 11.362 23.250 1.00 87.94 184 LYS A CA 1
ATOM 1489 C C . LYS A 1 184 ? 7.541 11.738 24.572 1.00 87.94 184 LYS A C 1
ATOM 1491 O O . LYS A 1 184 ? 6.359 12.085 24.554 1.00 87.94 184 LYS A O 1
ATOM 1496 N N . PRO A 1 185 ? 8.271 11.733 25.707 1.00 87.88 185 PRO A N 1
ATOM 1497 C CA . PRO A 1 185 ? 7.720 12.132 27.006 1.00 87.88 185 PRO A CA 1
ATOM 1498 C C . PRO A 1 185 ? 7.169 13.564 27.050 1.00 87.88 185 PRO A C 1
ATOM 1500 O O . PRO A 1 185 ? 6.236 13.831 27.796 1.00 87.88 185 PRO A O 1
ATOM 1503 N N . ASP A 1 186 ? 7.706 14.471 26.228 1.00 90.06 186 ASP A N 1
ATOM 1504 C CA . ASP A 1 186 ? 7.233 15.858 26.092 1.00 90.06 186 ASP A CA 1
ATOM 1505 C C . ASP A 1 186 ? 5.939 15.994 25.258 1.00 90.06 186 ASP A C 1
ATOM 1507 O O . ASP A 1 186 ? 5.479 17.100 24.988 1.00 90.06 186 ASP A O 1
ATOM 1511 N N . GLY A 1 187 ? 5.362 14.872 24.815 1.00 84.88 187 GLY A N 1
ATOM 1512 C CA . GLY A 1 187 ? 4.162 14.823 23.986 1.00 84.88 187 GLY A CA 1
ATOM 1513 C C . GLY A 1 187 ? 4.412 15.014 22.487 1.00 84.88 187 GLY A C 1
ATOM 1514 O O . GLY A 1 187 ? 3.505 14.735 21.701 1.00 84.88 187 GLY A O 1
ATOM 1515 N N . SER A 1 188 ? 5.618 15.422 22.071 1.00 89.62 188 SER A N 1
ATOM 1516 C CA . SER A 1 188 ? 5.982 15.549 20.658 1.00 89.62 188 SER A CA 1
ATOM 1517 C C . SER A 1 188 ? 6.168 14.183 19.997 1.00 89.62 188 SER A C 1
ATOM 1519 O O . SER A 1 188 ? 6.511 13.188 20.638 1.00 89.62 188 SER A O 1
ATOM 1521 N N . PHE A 1 189 ? 5.967 14.121 18.684 1.00 91.62 189 PHE A N 1
ATOM 1522 C CA . PHE A 1 189 ? 6.203 12.907 17.908 1.00 91.62 189 PHE A CA 1
ATOM 1523 C C . PHE A 1 189 ? 7.595 12.918 17.274 1.00 91.62 189 PHE A C 1
ATOM 1525 O O . PHE A 1 189 ? 8.233 13.961 17.094 1.00 91.62 189 PHE A O 1
ATOM 1532 N N . GLU A 1 190 ? 8.091 11.731 16.933 1.00 93.56 190 GLU A N 1
ATOM 1533 C CA . GLU A 1 190 ? 9.253 11.584 16.064 1.00 93.56 190 GLU A CA 1
ATOM 1534 C C . GLU A 1 190 ? 9.069 12.405 14.778 1.00 93.56 190 GLU A C 1
ATOM 1536 O O . GLU A 1 190 ? 7.962 12.533 14.259 1.00 93.56 190 GLU A O 1
ATOM 1541 N N . ASN A 1 191 ? 10.158 12.978 14.259 1.00 94.88 191 ASN A N 1
ATOM 1542 C CA . ASN A 1 191 ? 10.116 13.719 13.003 1.00 94.88 191 ASN A CA 1
ATOM 1543 C C . ASN A 1 191 ? 9.595 12.824 11.865 1.00 94.88 191 ASN A C 1
ATOM 1545 O O . ASN A 1 191 ? 10.052 11.692 11.715 1.00 94.88 191 ASN A O 1
ATOM 1549 N N . HIS A 1 192 ? 8.689 13.366 11.050 1.00 94.94 192 HIS A N 1
ATOM 1550 C CA . HIS A 1 192 ? 8.049 12.657 9.945 1.00 94.94 192 HIS A CA 1
ATOM 1551 C C . HIS A 1 192 ? 9.046 11.965 8.997 1.00 94.94 192 HIS A C 1
ATOM 1553 O O . HIS A 1 192 ? 8.945 10.760 8.785 1.00 94.94 192 HIS A O 1
ATOM 1559 N N . TRP A 1 193 ? 10.055 12.680 8.490 1.00 94.81 193 TRP A N 1
ATOM 1560 C CA . TRP A 1 193 ? 11.034 12.112 7.555 1.00 94.81 193 TRP A CA 1
ATOM 1561 C C . TRP A 1 193 ? 11.907 11.047 8.205 1.00 94.81 193 TRP A C 1
ATOM 1563 O O . TRP A 1 193 ? 12.168 10.003 7.607 1.00 94.81 193 TRP A O 1
ATOM 1573 N N . LYS A 1 194 ? 12.324 11.282 9.454 1.00 94.31 194 LYS A N 1
ATOM 1574 C CA . LYS A 1 194 ? 13.071 10.290 10.233 1.00 94.31 194 LYS A CA 1
ATOM 1575 C C . LYS A 1 194 ? 12.249 9.019 10.439 1.00 94.31 194 LYS A C 1
ATOM 1577 O O . LYS A 1 194 ? 12.801 7.929 10.311 1.00 94.31 194 LYS A O 1
ATOM 1582 N N . TYR A 1 195 ? 10.961 9.161 10.754 1.00 95.06 195 TYR A N 1
ATOM 1583 C CA . TYR A 1 195 ? 10.037 8.039 10.822 1.00 95.06 195 TYR A CA 1
ATOM 1584 C C . TYR A 1 195 ? 9.996 7.339 9.462 1.00 95.06 195 TYR A C 1
ATOM 1586 O O . TYR A 1 195 ? 10.511 6.233 9.377 1.00 95.06 195 TYR A O 1
ATOM 1594 N N . SER A 1 196 ? 9.537 7.985 8.389 1.00 94.88 196 SER A N 1
ATOM 1595 C CA . SER A 1 196 ? 9.347 7.337 7.084 1.00 94.88 196 SER A CA 1
ATOM 1596 C C . SER A 1 196 ? 10.603 6.625 6.554 1.00 94.88 196 SER A C 1
ATOM 1598 O O . SER A 1 196 ? 10.510 5.479 6.120 1.00 94.88 196 SER A O 1
ATOM 1600 N N . LEU A 1 197 ? 11.785 7.252 6.649 1.00 94.44 197 LEU A N 1
ATOM 1601 C CA . LEU A 1 197 ? 13.054 6.699 6.144 1.00 94.44 197 LEU A CA 1
ATOM 1602 C C . LEU A 1 197 ? 13.613 5.548 6.988 1.00 94.44 197 LEU A C 1
ATOM 1604 O O . LEU A 1 197 ? 14.187 4.608 6.447 1.00 94.44 197 LEU A O 1
ATOM 1608 N N . LEU A 1 198 ? 13.510 5.622 8.319 1.00 92.69 198 LEU A N 1
ATOM 1609 C CA . LEU A 1 198 ? 14.002 4.540 9.179 1.00 92.69 198 LEU A CA 1
ATOM 1610 C C . LEU A 1 198 ? 12.992 3.403 9.284 1.00 92.69 198 LEU A C 1
ATOM 1612 O O . LEU A 1 198 ? 13.372 2.272 9.593 1.00 92.69 198 LEU A O 1
ATOM 1616 N N . HIS A 1 199 ? 11.708 3.700 9.095 1.00 90.75 199 HIS A N 1
ATOM 1617 C CA . HIS A 1 199 ? 10.660 2.716 9.262 1.00 90.75 199 HIS A CA 1
ATOM 1618 C C . HIS A 1 199 ? 10.700 1.673 8.148 1.00 90.75 199 HIS A C 1
ATOM 1620 O O . HIS A 1 199 ? 10.772 0.475 8.441 1.00 90.75 199 HIS A O 1
ATOM 1626 N N . TRP A 1 200 ? 10.765 2.124 6.892 1.00 92.31 200 TRP A N 1
ATOM 1627 C CA . TRP A 1 200 ? 10.919 1.245 5.741 1.00 92.31 200 TRP A CA 1
ATOM 1628 C C . TRP A 1 200 ? 12.349 1.252 5.170 1.00 92.31 200 TRP A C 1
ATOM 1630 O O . TRP A 1 200 ? 12.860 2.316 4.831 1.00 92.31 200 TRP A O 1
ATOM 1640 N N . PRO A 1 201 ? 12.994 0.085 4.981 1.00 92.75 201 PRO A N 1
ATOM 1641 C CA . PRO A 1 201 ? 12.555 -1.246 5.408 1.00 92.75 201 PRO A CA 1
ATOM 1642 C C . PRO A 1 201 ? 13.054 -1.624 6.816 1.00 92.75 201 PRO A C 1
ATOM 1644 O O . PRO A 1 201 ? 12.698 -2.685 7.323 1.00 92.75 201 PRO A O 1
ATOM 1647 N N . TRP A 1 202 ? 13.890 -0.800 7.463 1.00 94.56 202 TRP A N 1
ATOM 1648 C CA . TRP A 1 202 ? 14.711 -1.245 8.597 1.00 94.56 202 TRP A CA 1
ATOM 1649 C C . TRP A 1 202 ? 13.930 -1.588 9.866 1.00 94.56 202 TRP A C 1
ATOM 1651 O O . TRP A 1 202 ? 14.142 -2.663 10.433 1.00 94.56 202 TRP A O 1
ATOM 1661 N N . ARG A 1 203 ? 13.032 -0.713 10.344 1.00 94.69 203 ARG A N 1
ATOM 1662 C CA . ARG A 1 203 ? 12.243 -1.031 11.551 1.00 94.69 203 ARG A CA 1
ATOM 1663 C C . ARG A 1 203 ? 11.241 -2.137 11.279 1.00 94.69 203 ARG A C 1
ATOM 1665 O O . ARG A 1 203 ? 11.144 -3.028 12.117 1.00 94.69 203 ARG A O 1
ATOM 1672 N N . TYR A 1 204 ? 10.577 -2.109 10.123 1.00 95.44 204 TYR A N 1
ATOM 1673 C CA . TYR A 1 204 ? 9.679 -3.181 9.704 1.00 95.44 204 TYR A CA 1
ATOM 1674 C C . TYR A 1 204 ? 10.393 -4.534 9.728 1.00 95.44 204 TYR A C 1
ATOM 1676 O O . TYR A 1 204 ? 9.961 -5.434 10.441 1.00 95.44 204 TYR A O 1
ATOM 1684 N N . ALA A 1 205 ? 11.534 -4.663 9.045 1.00 96.00 205 ALA A N 1
ATOM 1685 C CA . ALA A 1 205 ? 12.306 -5.903 9.021 1.00 96.00 205 ALA A CA 1
ATOM 1686 C C . ALA A 1 205 ? 12.723 -6.354 10.429 1.00 96.00 205 ALA A C 1
ATOM 1688 O O . ALA A 1 205 ? 12.562 -7.524 10.778 1.00 96.00 205 ALA A O 1
ATOM 1689 N N . ARG A 1 206 ? 13.211 -5.424 11.264 1.00 97.12 206 ARG A N 1
ATOM 1690 C CA . ARG A 1 206 ? 13.618 -5.731 12.640 1.00 97.12 206 ARG A CA 1
ATOM 1691 C C . ARG A 1 206 ? 12.450 -6.237 13.486 1.00 97.12 206 ARG A C 1
ATOM 1693 O O . ARG A 1 206 ? 12.618 -7.230 14.185 1.00 97.12 206 ARG A O 1
ATOM 1700 N N . HIS A 1 207 ? 11.305 -5.561 13.456 1.00 96.56 207 HIS A N 1
ATOM 1701 C CA . HIS A 1 207 ? 10.148 -5.925 14.274 1.00 96.56 207 HIS A CA 1
ATOM 1702 C C . HIS A 1 207 ? 9.463 -7.198 13.778 1.00 96.56 207 HIS A C 1
ATOM 1704 O O . HIS A 1 207 ? 9.199 -8.087 14.576 1.00 96.56 207 HIS A O 1
ATOM 1710 N N . LEU A 1 208 ? 9.302 -7.362 12.463 1.00 96.88 208 LEU A N 1
ATOM 1711 C CA . LEU A 1 208 ? 8.784 -8.602 11.878 1.00 96.88 208 LEU A CA 1
ATOM 1712 C C . LEU A 1 208 ? 9.667 -9.804 12.238 1.00 96.88 208 LEU A C 1
ATOM 1714 O O . LEU A 1 208 ? 9.164 -10.878 12.565 1.00 96.88 208 LEU A O 1
ATOM 1718 N N . TRP A 1 209 ? 10.990 -9.624 12.235 1.00 97.31 209 TRP A N 1
ATOM 1719 C CA . TRP A 1 209 ? 11.920 -10.650 12.700 1.00 97.31 209 TRP A CA 1
ATOM 1720 C C . TRP A 1 209 ? 11.783 -10.940 14.200 1.00 97.31 209 TRP A C 1
ATOM 1722 O O . TRP A 1 209 ? 11.825 -12.103 14.602 1.00 97.31 209 TRP A O 1
ATOM 1732 N N . GLN A 1 210 ? 11.610 -9.907 15.028 1.00 97.00 210 GLN A N 1
ATOM 1733 C CA . GLN A 1 210 ? 11.381 -10.064 16.466 1.00 97.00 210 GLN A CA 1
ATOM 1734 C C . GLN A 1 210 ? 10.094 -10.847 16.745 1.00 97.00 210 GLN A C 1
ATOM 1736 O O . GLN A 1 210 ? 10.161 -11.831 17.477 1.00 97.00 210 GLN A O 1
ATOM 1741 N N . ASP A 1 211 ? 8.982 -10.496 16.097 1.00 95.88 211 ASP A N 1
ATOM 1742 C CA . ASP A 1 211 ? 7.686 -11.172 16.249 1.00 95.88 211 ASP A CA 1
ATOM 1743 C C . ASP A 1 211 ? 7.743 -12.633 15.776 1.00 95.88 211 ASP A C 1
ATOM 1745 O O . ASP A 1 211 ? 7.204 -13.540 16.419 1.00 95.88 211 ASP A O 1
ATOM 1749 N N . TYR A 1 212 ? 8.451 -12.891 14.670 1.00 96.88 212 TYR A N 1
ATOM 1750 C CA . TYR A 1 212 ? 8.707 -14.249 14.188 1.00 96.88 212 TYR A CA 1
ATOM 1751 C C . TYR A 1 212 ? 9.491 -15.080 15.215 1.00 96.88 212 TYR A C 1
ATOM 1753 O O . TYR A 1 212 ? 9.179 -16.251 15.451 1.00 96.88 212 TYR A O 1
ATOM 1761 N N . ARG A 1 213 ? 10.521 -14.485 15.828 1.00 97.38 213 ARG A N 1
ATOM 1762 C CA . ARG A 1 213 ? 11.476 -15.194 16.687 1.00 97.38 213 ARG A CA 1
ATOM 1763 C C . ARG A 1 213 ? 10.980 -15.365 18.119 1.00 97.38 213 ARG A C 1
ATOM 1765 O O . ARG A 1 213 ? 11.249 -16.410 18.708 1.00 97.38 213 ARG A O 1
ATOM 1772 N N . SER A 1 214 ? 10.236 -14.396 18.653 1.00 95.62 214 SER A N 1
ATOM 1773 C CA . SER A 1 214 ? 9.593 -14.500 19.967 1.00 95.62 214 SER A CA 1
ATOM 1774 C C . SER A 1 214 ? 8.510 -15.577 19.978 1.00 95.62 214 SER A C 1
ATOM 1776 O O . SER A 1 214 ? 8.316 -16.253 20.982 1.00 95.62 214 SER A O 1
ATOM 1778 N N . GLY A 1 215 ? 7.815 -15.770 18.850 1.00 90.94 215 GLY A N 1
ATOM 1779 C CA . GLY A 1 215 ? 6.664 -16.663 18.774 1.00 90.94 215 GLY A CA 1
ATOM 1780 C C . GLY A 1 215 ? 5.405 -16.110 19.440 1.00 90.94 215 GLY A C 1
ATOM 1781 O O . GLY A 1 215 ? 4.448 -16.866 19.581 1.00 90.94 215 GLY A O 1
ATOM 1782 N N . THR A 1 216 ? 5.380 -14.815 19.787 1.00 89.19 216 THR A N 1
ATOM 1783 C CA . THR A 1 216 ? 4.205 -14.127 20.357 1.00 89.19 216 THR A CA 1
ATOM 1784 C C . THR A 1 216 ? 2.977 -14.253 19.452 1.00 89.19 216 THR A C 1
ATOM 1786 O O . THR A 1 216 ? 1.852 -14.295 19.936 1.00 89.19 216 THR A O 1
ATOM 1789 N N . HIS A 1 217 ? 3.191 -14.394 18.137 1.00 93.25 217 HIS A N 1
ATOM 1790 C CA . HIS A 1 217 ? 2.136 -14.579 17.142 1.00 93.25 217 HIS A CA 1
ATOM 1791 C C . HIS A 1 217 ? 2.313 -15.918 16.399 1.00 93.25 217 HIS A C 1
ATOM 1793 O O . HIS A 1 217 ? 2.918 -15.958 15.320 1.00 93.25 217 HIS A O 1
ATOM 1799 N N . PRO A 1 218 ? 1.788 -17.040 16.939 1.00 94.75 218 PRO A N 1
ATOM 1800 C CA . PRO A 1 218 ? 2.002 -18.375 16.376 1.00 94.75 218 PRO A CA 1
ATOM 1801 C C . PRO A 1 218 ? 1.535 -18.514 14.924 1.00 94.75 218 PRO A C 1
ATOM 1803 O O . PRO A 1 218 ? 2.226 -19.132 14.118 1.00 94.75 218 PRO A O 1
ATOM 1806 N N . ALA A 1 219 ? 0.398 -17.904 14.571 1.00 93.75 219 ALA A N 1
ATOM 1807 C CA . ALA A 1 219 ? -0.135 -17.934 13.209 1.00 93.75 219 ALA A CA 1
ATOM 1808 C C . ALA A 1 219 ? 0.809 -17.255 12.201 1.00 93.75 219 ALA A C 1
ATOM 1810 O O . ALA A 1 219 ? 1.088 -17.820 11.143 1.00 93.75 219 ALA A O 1
ATOM 1811 N N . PHE A 1 220 ? 1.361 -16.085 12.549 1.00 96.25 220 PHE A N 1
ATOM 1812 C CA . PHE A 1 220 ? 2.359 -15.413 11.717 1.00 96.25 220 PHE A CA 1
ATOM 1813 C C . PHE A 1 220 ? 3.628 -16.257 11.601 1.00 96.25 220 PHE A C 1
ATOM 1815 O O . PHE A 1 220 ? 4.093 -16.507 10.494 1.00 96.25 220 PHE A O 1
ATOM 1822 N N . ARG A 1 221 ? 4.145 -16.782 12.719 1.00 96.56 221 ARG A N 1
ATOM 1823 C CA . ARG A 1 221 ? 5.359 -17.611 12.731 1.00 96.56 221 ARG A CA 1
ATOM 1824 C C . ARG A 1 221 ? 5.245 -18.860 11.852 1.00 96.56 221 ARG A C 1
ATOM 1826 O O . ARG A 1 221 ? 6.208 -19.209 11.175 1.00 96.56 221 ARG A O 1
ATOM 1833 N N . GLN A 1 222 ? 4.090 -19.523 11.856 1.00 96.50 222 GLN A N 1
ATOM 1834 C CA . GLN A 1 222 ? 3.840 -20.721 11.047 1.00 96.50 222 GLN A CA 1
ATOM 1835 C C . GLN A 1 222 ? 3.789 -20.413 9.544 1.00 96.50 222 GLN A C 1
ATOM 1837 O O . GLN A 1 222 ? 4.313 -21.181 8.738 1.00 96.50 222 GLN A O 1
ATOM 1842 N N . ASP A 1 223 ? 3.169 -19.296 9.160 1.00 95.00 223 ASP A N 1
ATOM 1843 C CA . ASP A 1 223 ? 2.990 -18.932 7.753 1.00 95.00 223 ASP A CA 1
ATOM 1844 C C . ASP A 1 223 ? 4.190 -18.170 7.164 1.00 95.00 223 ASP A C 1
ATOM 1846 O O . ASP A 1 223 ? 4.438 -18.262 5.958 1.00 95.00 223 ASP A O 1
ATOM 1850 N N . ALA A 1 224 ? 4.947 -17.436 7.987 1.00 96.88 224 ALA A N 1
ATOM 1851 C CA . ALA A 1 224 ? 5.944 -16.469 7.534 1.00 96.88 224 ALA A CA 1
ATOM 1852 C C . ALA A 1 224 ? 7.003 -17.043 6.575 1.00 96.88 224 ALA A C 1
ATOM 1854 O O . ALA A 1 224 ? 7.194 -16.433 5.523 1.00 96.88 224 ALA A O 1
ATOM 1855 N N . PRO A 1 225 ? 7.650 -18.203 6.826 1.00 97.50 225 PRO A N 1
ATOM 1856 C CA . PRO A 1 225 ? 8.667 -18.727 5.910 1.00 97.50 225 PRO A CA 1
ATOM 1857 C C . PRO A 1 225 ? 8.109 -19.030 4.515 1.00 97.50 225 PRO A C 1
ATOM 1859 O O . PRO A 1 225 ? 8.721 -18.688 3.505 1.00 97.50 225 PRO A O 1
ATOM 1862 N N . ARG A 1 226 ? 6.911 -19.629 4.456 1.00 97.56 226 ARG A N 1
ATOM 1863 C CA . ARG A 1 226 ? 6.238 -19.973 3.197 1.00 97.56 226 ARG A CA 1
ATOM 1864 C C . ARG A 1 226 ? 5.852 -18.717 2.425 1.00 97.56 226 ARG A C 1
ATOM 1866 O O . ARG A 1 226 ? 6.104 -18.633 1.228 1.00 97.56 226 ARG A O 1
ATOM 1873 N N . GLU A 1 227 ? 5.224 -17.754 3.092 1.00 97.50 227 GLU A N 1
ATOM 1874 C CA . GLU A 1 227 ? 4.767 -16.523 2.438 1.00 97.50 227 GLU A CA 1
ATOM 1875 C C . GLU A 1 227 ? 5.942 -15.629 2.024 1.00 97.50 227 GLU A C 1
ATOM 1877 O O . GLU A 1 227 ? 5.886 -15.017 0.960 1.00 97.50 227 GLU A O 1
ATOM 1882 N N . PHE A 1 228 ? 7.027 -15.613 2.802 1.00 98.00 228 PHE A N 1
ATOM 1883 C CA . PHE A 1 228 ? 8.262 -14.929 2.433 1.00 98.00 228 PHE A CA 1
ATOM 1884 C C . PHE A 1 228 ? 8.925 -15.571 1.212 1.00 98.00 228 PHE A C 1
ATOM 1886 O O . PHE A 1 228 ? 9.289 -14.857 0.286 1.00 98.00 228 PHE A O 1
ATOM 1893 N N . LEU A 1 229 ? 9.011 -16.906 1.148 1.00 98.44 229 LEU A N 1
ATOM 1894 C CA . LEU A 1 229 ? 9.564 -17.596 -0.021 1.00 98.44 229 LEU A CA 1
ATOM 1895 C C . LEU A 1 229 ? 8.744 -17.316 -1.289 1.00 98.44 229 LEU A C 1
ATOM 1897 O O . LEU A 1 229 ? 9.318 -16.988 -2.324 1.00 98.44 229 LEU A O 1
ATOM 1901 N N . ILE A 1 230 ? 7.410 -17.406 -1.211 1.00 98.19 230 ILE A N 1
ATOM 1902 C CA . ILE A 1 230 ? 6.524 -17.077 -2.341 1.00 98.19 230 ILE A CA 1
ATOM 1903 C C . ILE A 1 230 ? 6.757 -15.631 -2.790 1.00 98.19 230 ILE A C 1
ATOM 1905 O O . ILE A 1 230 ? 6.882 -15.375 -3.987 1.00 98.19 230 ILE A O 1
ATOM 1909 N N . PHE A 1 231 ? 6.843 -14.698 -1.840 1.00 98.19 231 PHE A N 1
ATOM 1910 C CA . PHE A 1 231 ? 7.164 -13.307 -2.133 1.00 98.19 231 PHE A CA 1
ATOM 1911 C C . PHE A 1 231 ? 8.520 -13.178 -2.834 1.00 98.19 231 PHE A C 1
ATOM 1913 O O . PHE A 1 231 ? 8.570 -12.569 -3.894 1.00 98.19 231 PHE A O 1
ATOM 1920 N N . CYS A 1 232 ? 9.593 -13.780 -2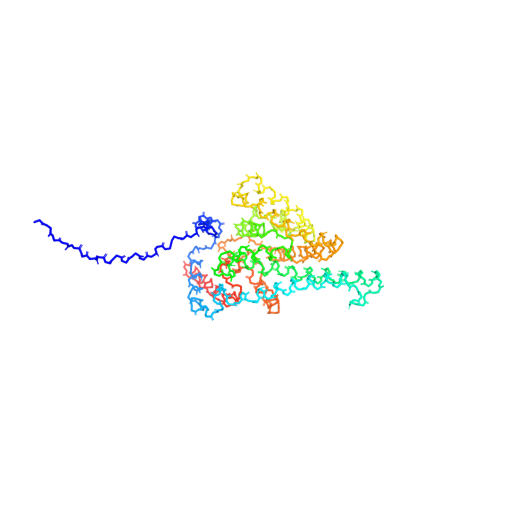.312 1.00 98.25 232 CYS A N 1
ATOM 1921 C CA . CYS A 1 232 ? 10.923 -13.709 -2.920 1.00 98.25 232 CYS A CA 1
ATOM 1922 C C . CYS A 1 232 ? 10.930 -14.237 -4.357 1.00 98.25 232 CYS A C 1
ATOM 1924 O O . CYS A 1 232 ? 11.477 -13.580 -5.238 1.00 98.25 232 CYS A O 1
ATOM 1926 N N . VAL A 1 233 ? 10.284 -15.380 -4.610 1.00 98.12 233 VAL A N 1
ATOM 1927 C CA . VAL A 1 233 ? 10.182 -15.955 -5.959 1.00 98.12 233 VAL A CA 1
ATOM 1928 C C . VAL A 1 233 ? 9.486 -14.978 -6.905 1.00 98.12 233 VAL A C 1
ATOM 1930 O O . VAL A 1 233 ? 10.068 -14.598 -7.918 1.00 98.12 233 VAL A O 1
ATOM 1933 N N . LEU A 1 234 ? 8.282 -14.516 -6.557 1.00 97.69 234 LEU A N 1
ATOM 1934 C CA . LEU A 1 234 ? 7.491 -13.639 -7.426 1.00 97.69 234 LEU A CA 1
ATOM 1935 C C . LEU A 1 234 ? 8.135 -12.259 -7.606 1.00 97.69 234 LEU A C 1
ATOM 1937 O O . LEU A 1 234 ? 8.189 -11.733 -8.714 1.00 97.69 234 LEU A O 1
ATOM 1941 N N . TYR A 1 235 ? 8.650 -11.678 -6.526 1.00 98.31 235 TYR A N 1
ATOM 1942 C CA . TYR A 1 235 ? 9.249 -10.348 -6.534 1.00 98.31 235 TYR A CA 1
ATOM 1943 C C . TYR A 1 235 ? 10.595 -10.312 -7.268 1.00 98.31 235 TYR A C 1
ATOM 1945 O O . TYR A 1 235 ? 10.980 -9.259 -7.772 1.00 98.31 235 TYR A O 1
ATOM 1953 N N . SER A 1 236 ? 11.302 -11.447 -7.357 1.00 98.19 236 SER A N 1
ATOM 1954 C CA . SER A 1 236 ? 12.587 -11.538 -8.061 1.00 98.19 236 SER A CA 1
ATOM 1955 C C . SER A 1 236 ? 12.467 -11.525 -9.588 1.00 98.19 236 SER A C 1
ATOM 1957 O O . SER A 1 236 ? 13.460 -11.245 -10.251 1.00 98.19 236 SER A O 1
ATOM 1959 N N . ILE A 1 237 ? 11.280 -11.788 -10.157 1.00 97.81 237 ILE A N 1
ATOM 1960 C CA . ILE A 1 237 ? 11.095 -11.980 -11.608 1.00 97.81 237 ILE A CA 1
ATOM 1961 C C . ILE A 1 237 ? 11.706 -10.839 -12.445 1.00 97.81 237 ILE A C 1
ATOM 1963 O O . ILE A 1 237 ? 12.489 -11.149 -13.342 1.00 97.81 237 ILE A O 1
ATOM 1967 N N . PRO A 1 238 ? 11.458 -9.542 -12.159 1.00 98.31 238 PRO A N 1
ATOM 1968 C CA . PRO A 1 238 ? 12.036 -8.462 -12.963 1.00 98.31 238 PRO A CA 1
ATOM 1969 C C . PRO A 1 238 ? 13.570 -8.427 -12.946 1.00 98.31 238 PRO A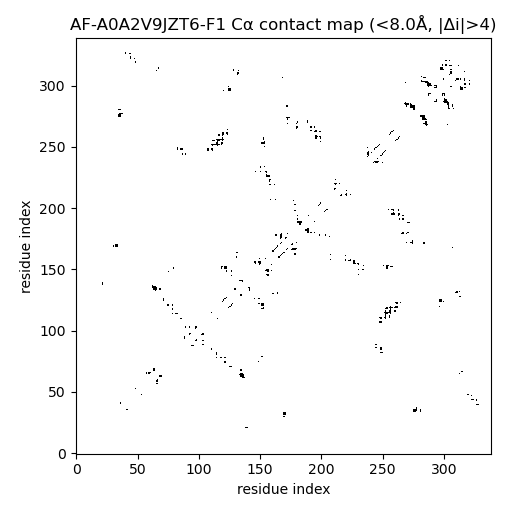 C 1
ATOM 1971 O O . PRO A 1 238 ? 14.177 -8.053 -13.944 1.00 98.31 238 PRO A O 1
ATOM 1974 N N . PHE A 1 239 ? 14.206 -8.864 -11.854 1.00 98.44 239 PHE A N 1
ATOM 1975 C CA . PHE A 1 239 ? 15.668 -8.886 -11.726 1.00 98.44 239 PHE A CA 1
ATOM 1976 C C . PHE A 1 239 ? 16.331 -9.979 -12.570 1.00 98.44 239 PHE A C 1
ATOM 1978 O O . PHE A 1 239 ? 17.498 -9.840 -12.923 1.00 98.44 239 PHE A O 1
ATOM 1985 N N . TRP A 1 240 ? 15.598 -11.045 -12.903 1.00 98.31 240 TRP A N 1
ATOM 1986 C CA . TRP A 1 240 ? 16.062 -12.086 -13.826 1.00 98.31 240 TRP A CA 1
ATOM 1987 C C . TRP A 1 240 ? 15.910 -11.690 -15.297 1.00 98.31 240 TRP A C 1
ATOM 1989 O O . TRP A 1 240 ? 16.521 -12.321 -16.154 1.00 98.31 240 TRP A O 1
ATOM 1999 N N . ILE A 1 241 ? 15.101 -10.667 -15.587 1.00 98.06 241 ILE A N 1
ATOM 2000 C CA . ILE A 1 241 ? 14.940 -10.107 -16.933 1.00 98.06 241 ILE A CA 1
ATOM 2001 C C . ILE A 1 241 ? 16.045 -9.081 -17.186 1.00 98.06 241 ILE A C 1
ATOM 2003 O O . ILE A 1 241 ? 16.831 -9.237 -18.114 1.00 98.06 241 ILE A O 1
ATOM 2007 N N . ASP A 1 242 ? 16.121 -8.056 -16.336 1.00 98.50 242 ASP A N 1
ATOM 2008 C CA . ASP A 1 242 ? 17.191 -7.063 -16.349 1.00 98.50 242 ASP A CA 1
ATOM 2009 C C . ASP A 1 242 ? 17.393 -6.521 -14.917 1.00 98.50 242 ASP A C 1
ATOM 2011 O O . ASP A 1 242 ? 16.469 -5.933 -14.339 1.00 98.50 242 ASP A O 1
ATOM 2015 N N . PRO A 1 243 ? 18.578 -6.708 -14.301 1.00 98.56 243 PRO A N 1
ATOM 2016 C CA . PRO A 1 243 ? 18.814 -6.282 -12.924 1.00 98.56 243 PRO A CA 1
ATOM 2017 C C . PRO A 1 243 ? 18.668 -4.773 -12.693 1.00 98.56 243 PRO A C 1
ATOM 2019 O O . PRO A 1 243 ? 18.253 -4.371 -11.604 1.00 98.56 243 PRO A O 1
ATOM 2022 N N . MET A 1 244 ? 18.996 -3.928 -13.678 1.00 98.38 244 MET A N 1
ATOM 2023 C CA . MET A 1 244 ? 18.865 -2.473 -13.544 1.00 98.38 244 MET A CA 1
ATOM 2024 C C . MET A 1 244 ? 17.429 -2.012 -13.700 1.00 98.38 244 MET A C 1
ATOM 2026 O O . MET A 1 244 ? 16.985 -1.185 -12.912 1.00 98.38 244 MET A O 1
ATOM 2030 N N . MET A 1 245 ? 16.665 -2.594 -14.614 1.00 98.25 245 MET A N 1
ATOM 2031 C CA . MET A 1 245 ? 15.222 -2.409 -14.690 1.00 98.25 245 MET A CA 1
ATOM 2032 C C . MET A 1 245 ? 14.551 -2.847 -13.381 1.00 98.25 245 MET A C 1
ATOM 2034 O O . MET A 1 245 ? 13.748 -2.103 -12.821 1.00 98.25 245 MET A O 1
ATOM 2038 N N . GLY A 1 246 ? 14.916 -4.016 -12.842 1.00 98.62 246 GLY A N 1
ATOM 2039 C CA . GLY A 1 246 ? 14.423 -4.493 -11.549 1.00 98.62 246 GLY A CA 1
ATOM 2040 C C . GLY A 1 246 ? 14.782 -3.547 -10.397 1.00 98.62 246 GLY A C 1
ATOM 2041 O O . GLY A 1 246 ? 13.956 -3.245 -9.536 1.00 98.62 246 GLY A O 1
ATOM 2042 N N . LEU A 1 247 ? 15.991 -2.992 -10.379 1.00 98.69 247 LEU A N 1
ATOM 2043 C CA . LEU A 1 247 ? 16.371 -2.028 -9.348 1.00 98.69 247 LEU A CA 1
ATOM 2044 C C . LEU A 1 247 ? 15.632 -0.687 -9.505 1.00 98.69 247 LEU A C 1
ATOM 2046 O O . LEU A 1 247 ? 15.074 -0.170 -8.536 1.00 98.69 247 LEU A O 1
ATOM 2050 N N . LEU A 1 248 ? 15.624 -0.128 -10.714 1.00 98.62 248 LEU A N 1
ATOM 2051 C CA . LEU A 1 248 ? 15.202 1.245 -10.995 1.00 98.62 248 LEU A CA 1
ATOM 2052 C C . LEU A 1 248 ? 13.697 1.392 -11.207 1.00 98.62 248 LEU A C 1
ATOM 2054 O O . LEU A 1 248 ? 13.135 2.405 -10.816 1.00 98.62 248 LEU A O 1
ATOM 2058 N N . LEU A 1 249 ? 13.037 0.410 -11.816 1.00 98.62 249 LEU A N 1
ATOM 2059 C CA . LEU A 1 249 ? 11.617 0.487 -12.172 1.00 98.62 249 LEU A CA 1
ATOM 2060 C C . LEU A 1 249 ? 10.738 -0.468 -11.366 1.00 98.62 249 LEU A C 1
ATOM 2062 O O . LEU A 1 249 ? 9.519 -0.379 -11.465 1.00 98.62 249 LEU A O 1
ATOM 2066 N N . TRP A 1 250 ? 11.316 -1.351 -10.550 1.00 98.38 250 TRP A N 1
ATOM 2067 C CA . TRP A 1 250 ? 10.554 -2.231 -9.661 1.00 98.38 250 TRP A CA 1
ATOM 2068 C C . TRP A 1 250 ? 10.820 -1.920 -8.187 1.00 98.38 250 TRP A C 1
ATOM 2070 O O . TRP A 1 250 ? 9.912 -1.507 -7.469 1.00 98.38 250 TRP A O 1
ATOM 2080 N N . PHE A 1 251 ? 12.070 -2.013 -7.732 1.00 98.25 251 PHE A N 1
ATOM 2081 C CA . PHE A 1 251 ? 12.410 -1.752 -6.333 1.00 98.25 251 PHE A CA 1
ATOM 2082 C C . PHE A 1 251 ? 12.342 -0.273 -5.946 1.00 98.25 251 PHE A C 1
ATOM 2084 O O . PHE A 1 251 ? 11.702 0.057 -4.948 1.00 98.25 251 PHE A O 1
ATOM 2091 N N . ALA A 1 252 ? 12.964 0.625 -6.715 1.00 98.38 252 ALA A N 1
ATOM 2092 C CA . ALA A 1 252 ? 13.004 2.047 -6.374 1.00 98.38 252 ALA A CA 1
ATOM 2093 C C . ALA A 1 252 ? 11.606 2.695 -6.260 1.00 98.38 252 ALA A C 1
ATOM 2095 O O . ALA A 1 252 ? 11.372 3.383 -5.263 1.00 98.38 252 ALA A O 1
ATOM 2096 N N . PRO A 1 253 ? 10.633 2.444 -7.163 1.00 98.44 253 PRO A N 1
ATOM 2097 C CA . PRO A 1 253 ? 9.285 2.972 -6.987 1.00 98.44 253 PRO A CA 1
ATOM 2098 C C . PRO A 1 253 ? 8.593 2.410 -5.743 1.00 98.44 253 PRO A C 1
ATOM 2100 O O . PRO A 1 253 ? 7.954 3.164 -5.019 1.00 98.44 253 PRO A O 1
ATOM 2103 N N . HIS A 1 254 ? 8.753 1.121 -5.422 1.00 98.25 254 HIS A N 1
ATOM 2104 C CA . HIS A 1 254 ? 8.202 0.569 -4.178 1.00 98.25 254 HIS A CA 1
ATOM 2105 C C . HIS A 1 254 ? 8.858 1.161 -2.928 1.00 98.25 254 HIS A C 1
ATOM 2107 O O . HIS A 1 254 ? 8.196 1.350 -1.908 1.00 98.25 254 HIS A O 1
ATOM 2113 N N . TRP A 1 255 ? 10.150 1.479 -2.987 1.00 97.19 255 TRP A N 1
ATOM 2114 C CA . TRP A 1 255 ? 10.836 2.172 -1.903 1.00 97.19 255 TRP A CA 1
ATOM 2115 C C . TRP A 1 255 ? 10.258 3.582 -1.697 1.00 97.19 255 TRP A C 1
ATOM 2117 O O . TRP A 1 255 ? 9.902 3.941 -0.574 1.00 97.19 255 TRP A O 1
ATOM 2127 N N . VAL A 1 256 ? 10.040 4.327 -2.789 1.00 97.62 256 VAL A N 1
ATOM 2128 C CA . VAL A 1 256 ? 9.344 5.626 -2.782 1.00 97.62 256 VAL A CA 1
ATOM 2129 C C . VAL A 1 256 ? 7.913 5.499 -2.251 1.00 97.62 256 VAL A C 1
ATOM 2131 O O . VAL A 1 256 ? 7.522 6.281 -1.386 1.00 97.62 256 VAL A O 1
ATOM 2134 N N . ALA A 1 257 ? 7.153 4.498 -2.701 1.00 97.88 257 ALA A N 1
ATOM 2135 C CA . ALA A 1 257 ? 5.791 4.221 -2.248 1.00 97.88 257 ALA A CA 1
ATOM 2136 C C . ALA A 1 257 ? 5.727 4.062 -0.724 1.00 97.88 257 ALA A C 1
ATOM 2138 O O . ALA A 1 257 ? 4.922 4.706 -0.048 1.00 97.88 257 ALA A O 1
ATOM 2139 N N . ASN A 1 258 ? 6.614 3.232 -0.172 1.00 97.62 258 ASN A N 1
ATOM 2140 C CA . ASN A 1 258 ? 6.622 2.933 1.252 1.00 97.62 258 ASN A CA 1
ATOM 2141 C C . ASN A 1 258 ? 7.012 4.145 2.112 1.00 97.62 258 ASN A C 1
ATOM 2143 O O . ASN A 1 258 ? 6.434 4.342 3.177 1.00 97.62 258 ASN A O 1
ATOM 2147 N N . ILE A 1 259 ? 7.956 4.976 1.663 1.00 96.25 259 ILE A N 1
ATOM 2148 C CA . ILE A 1 259 ? 8.426 6.135 2.440 1.00 96.25 259 ILE A CA 1
ATOM 2149 C C . ILE A 1 259 ? 7.472 7.321 2.291 1.00 96.25 259 ILE A C 1
ATOM 2151 O O . ILE A 1 259 ? 7.044 7.899 3.290 1.00 96.25 259 ILE A O 1
ATOM 2155 N N . LEU A 1 260 ? 7.144 7.701 1.053 1.00 95.56 260 LEU A N 1
ATOM 2156 C CA . LEU A 1 260 ? 6.419 8.941 0.775 1.00 95.56 260 LEU A CA 1
ATOM 2157 C C . LEU A 1 260 ? 4.909 8.802 0.920 1.00 95.56 260 LEU A C 1
ATOM 2159 O O . LEU A 1 260 ? 4.258 9.802 1.213 1.00 95.56 260 LEU A O 1
ATOM 2163 N N . ILE A 1 261 ? 4.349 7.608 0.711 1.00 95.31 261 ILE A N 1
ATOM 2164 C CA . ILE A 1 261 ? 2.896 7.410 0.712 1.00 95.31 261 ILE A CA 1
ATOM 2165 C C . ILE A 1 261 ? 2.461 6.629 1.943 1.00 95.31 261 ILE A C 1
ATOM 2167 O O . ILE A 1 261 ? 1.697 7.158 2.742 1.00 95.31 261 ILE A O 1
ATOM 2171 N N . LEU A 1 262 ? 2.973 5.412 2.142 1.00 95.75 262 LEU A N 1
ATOM 2172 C CA . LEU A 1 262 ? 2.568 4.579 3.280 1.00 95.75 262 LEU A CA 1
ATOM 2173 C C . LEU A 1 262 ? 3.055 5.178 4.601 1.00 95.75 262 LEU A C 1
ATOM 2175 O O . LEU A 1 262 ? 2.256 5.377 5.509 1.00 95.75 262 LEU A O 1
ATOM 2179 N N . GLY A 1 263 ? 4.344 5.520 4.696 1.00 95.50 263 GLY A N 1
ATOM 2180 C CA . GLY A 1 263 ? 4.916 6.169 5.875 1.00 95.50 263 GLY A CA 1
ATOM 2181 C C . GLY A 1 263 ? 4.225 7.497 6.186 1.00 95.50 263 GLY A C 1
ATOM 2182 O O . GLY A 1 263 ? 3.789 7.726 7.310 1.00 95.50 263 GLY A O 1
ATOM 2183 N N . SER A 1 264 ? 4.036 8.361 5.188 1.00 95.19 264 SER A N 1
ATOM 2184 C CA . SER A 1 264 ? 3.313 9.628 5.380 1.00 95.19 264 SER A CA 1
ATOM 2185 C C . SER A 1 264 ? 1.852 9.444 5.759 1.00 95.19 264 SER A C 1
ATOM 2187 O O . SER A 1 264 ? 1.379 10.154 6.643 1.00 95.19 264 SER A O 1
ATOM 2189 N N . GLY A 1 265 ? 1.159 8.487 5.141 1.00 94.38 265 GLY A N 1
ATOM 2190 C CA . GLY A 1 265 ? -0.219 8.134 5.465 1.00 94.38 2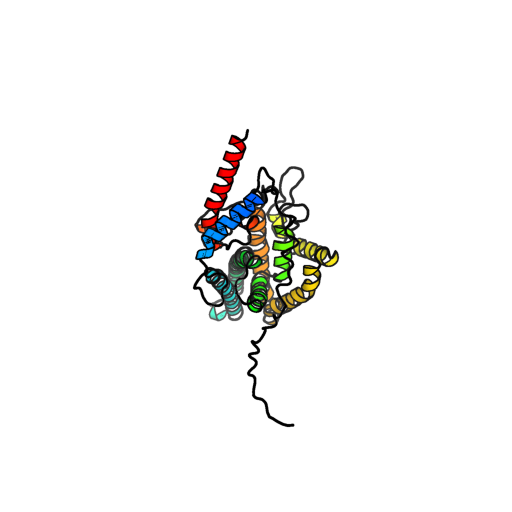65 GLY A CA 1
ATOM 2191 C C . GLY A 1 265 ? -0.342 7.691 6.917 1.00 94.38 265 GLY A C 1
ATOM 2192 O O . GLY A 1 265 ? -1.031 8.356 7.684 1.00 94.38 265 GLY A O 1
ATOM 2193 N N . MET A 1 266 ? 0.423 6.671 7.316 1.00 94.00 266 MET A N 1
ATOM 2194 C CA . MET A 1 266 ? 0.470 6.179 8.698 1.00 94.00 266 MET A CA 1
ATOM 2195 C C . MET A 1 266 ? 0.831 7.290 9.691 1.00 94.00 266 MET A C 1
ATOM 2197 O O . MET A 1 266 ? 0.227 7.401 10.754 1.00 94.00 266 MET A O 1
ATOM 2201 N N . TYR A 1 267 ? 1.786 8.159 9.350 1.00 95.50 267 TYR A N 1
ATOM 2202 C CA . TYR A 1 267 ? 2.164 9.272 10.215 1.00 95.50 267 TYR A CA 1
ATOM 2203 C C . TYR A 1 267 ? 1.009 10.259 10.402 1.00 95.50 267 TYR A C 1
ATOM 2205 O O . TYR A 1 267 ? 0.590 10.536 11.522 1.00 95.50 267 TYR A O 1
ATOM 2213 N N . VAL A 1 268 ? 0.478 10.800 9.307 1.00 94.94 268 VAL A N 1
ATOM 2214 C CA . VAL A 1 268 ? -0.535 11.862 9.332 1.00 94.94 268 VAL A CA 1
ATOM 2215 C C . VAL A 1 268 ? -1.880 11.350 9.851 1.00 94.94 268 VAL A C 1
ATOM 2217 O O . VAL A 1 268 ? -2.620 12.103 10.483 1.00 94.94 268 VAL A O 1
ATOM 2220 N N . GLN A 1 269 ? -2.186 10.070 9.656 1.00 94.44 269 GLN A N 1
ATOM 2221 C CA . GLN A 1 269 ? -3.386 9.440 10.196 1.00 94.44 269 GLN A CA 1
ATOM 2222 C C . GLN A 1 269 ? -3.354 9.278 11.717 1.00 94.44 269 GLN A C 1
ATOM 2224 O O . GLN A 1 269 ? -4.425 9.229 12.303 1.00 94.44 269 GLN A O 1
ATOM 2229 N N . HIS A 1 270 ? -2.186 9.237 12.363 1.00 94.25 270 HIS A N 1
ATOM 2230 C CA . HIS A 1 270 ? -2.085 8.900 13.792 1.00 94.25 270 HIS A CA 1
ATOM 2231 C C . HIS A 1 270 ? -1.325 9.928 14.643 1.00 94.25 270 HIS A C 1
ATOM 2233 O O . HIS A 1 270 ? -1.378 9.883 15.872 1.00 94.25 270 HIS A O 1
ATOM 2239 N N . VAL A 1 271 ? -0.620 10.883 14.037 1.00 92.44 271 VAL A N 1
ATOM 2240 C CA . VAL A 1 271 ? 0.062 11.942 14.789 1.00 92.44 271 VAL A CA 1
ATOM 2241 C C . VAL A 1 271 ? -0.957 12.816 15.526 1.00 92.44 271 VAL A C 1
ATOM 2243 O O . VAL A 1 271 ? -1.986 13.207 14.971 1.00 92.44 271 VAL A O 1
ATOM 2246 N N . GLY A 1 272 ? -0.680 13.112 16.796 1.00 90.00 272 GLY A N 1
ATOM 2247 C CA . GLY A 1 272 ? -1.576 13.893 17.656 1.00 90.00 272 GLY A CA 1
ATOM 2248 C C . GLY A 1 272 ? -2.823 13.144 18.138 1.00 90.00 272 GLY A C 1
ATOM 2249 O O . GLY A 1 272 ? -3.645 13.739 18.828 1.00 90.00 272 GLY A O 1
ATOM 2250 N N . CYS A 1 273 ? -2.962 11.862 17.794 1.00 90.62 273 CYS A N 1
ATOM 2251 C CA . CYS A 1 273 ? -4.050 11.008 18.254 1.00 90.62 273 CYS A CA 1
ATOM 2252 C C . CYS A 1 273 ? -3.754 10.412 19.638 1.00 90.62 273 CYS A C 1
ATOM 2254 O O . CYS A 1 273 ? -2.609 10.375 20.098 1.00 90.62 273 CYS A O 1
ATOM 2256 N N . GLU A 1 274 ? -4.802 9.922 20.294 1.00 85.06 274 GLU A N 1
ATOM 2257 C CA . GLU A 1 274 ? -4.745 9.298 21.617 1.00 85.06 274 GLU A CA 1
ATOM 2258 C C . GLU A 1 274 ? -5.390 7.912 21.561 1.00 85.06 274 GLU A C 1
ATOM 2260 O O . GLU A 1 274 ? -6.292 7.674 20.753 1.00 85.06 274 GLU A O 1
ATOM 2265 N N . ALA A 1 275 ? -4.926 6.998 22.416 1.00 81.31 275 ALA A N 1
ATOM 2266 C CA . ALA A 1 275 ? -5.550 5.688 22.560 1.00 81.31 275 ALA A CA 1
ATOM 2267 C C . ALA A 1 275 ? -7.035 5.834 22.943 1.00 81.31 275 ALA A C 1
ATOM 2269 O O . ALA A 1 275 ? -7.428 6.789 23.623 1.00 81.31 275 ALA A O 1
ATOM 2270 N N . GLU A 1 276 ? -7.864 4.889 22.496 1.00 75.38 276 GLU A N 1
ATOM 2271 C CA . GLU A 1 276 ? -9.301 4.902 22.783 1.00 75.38 276 GLU A CA 1
ATOM 2272 C C . GLU A 1 276 ? -9.572 4.925 24.300 1.00 75.38 276 GLU A C 1
ATOM 2274 O O . GLU A 1 276 ? -8.979 4.181 25.081 1.00 75.38 276 GLU A O 1
ATOM 2279 N N . SER A 1 277 ? -10.518 5.769 24.715 1.00 72.31 277 SER A N 1
ATOM 2280 C CA . SER A 1 277 ? -11.025 5.847 26.091 1.00 72.31 277 SER A CA 1
ATOM 2281 C C . SER A 1 277 ? -12.535 6.087 26.092 1.00 72.31 277 SER A C 1
ATOM 2283 O O . SER A 1 277 ? -13.073 6.572 25.095 1.00 72.31 277 SER A O 1
ATOM 2285 N N . ASP A 1 278 ? -13.208 5.838 27.221 1.00 67.56 278 ASP A N 1
ATOM 2286 C CA . ASP A 1 278 ? -14.656 6.084 27.364 1.00 67.56 278 ASP A CA 1
ATOM 2287 C C . ASP A 1 278 ? -15.040 7.537 27.042 1.00 67.56 278 ASP A C 1
ATOM 2289 O O . ASP A 1 278 ? -16.109 7.811 26.492 1.00 67.56 278 ASP A O 1
ATOM 2293 N N . ALA A 1 279 ? -14.152 8.483 27.364 1.00 65.75 279 ALA A N 1
ATOM 2294 C CA . ALA A 1 279 ? -14.334 9.898 27.058 1.00 65.75 279 ALA A CA 1
ATOM 2295 C C . ALA A 1 279 ? -14.101 10.212 25.569 1.00 65.75 279 ALA A C 1
ATOM 2297 O O . ALA A 1 279 ? -14.706 11.140 25.021 1.00 65.75 279 ALA A O 1
ATOM 2298 N N . HIS A 1 280 ? -13.220 9.459 24.905 1.00 68.88 280 HIS A N 1
ATOM 2299 C CA . HIS A 1 280 ? -12.736 9.727 23.551 1.00 68.88 280 HIS A CA 1
ATOM 2300 C C . HIS A 1 280 ? -12.636 8.445 22.692 1.00 68.88 280 HIS A C 1
ATOM 2302 O O . HIS A 1 280 ? -11.536 8.030 22.322 1.00 68.88 280 HIS A O 1
ATOM 2308 N N . PRO A 1 281 ? -13.772 7.838 22.298 1.00 69.06 281 PRO A N 1
ATOM 2309 C CA . PRO A 1 281 ? -13.795 6.529 21.633 1.00 69.06 281 PRO A CA 1
ATOM 2310 C C . PRO A 1 281 ? -13.389 6.532 20.146 1.00 69.06 281 PRO A C 1
ATOM 2312 O O . PRO A 1 281 ? -13.364 5.476 19.534 1.00 69.06 281 PRO A O 1
ATOM 2315 N N . PHE A 1 282 ? -13.092 7.692 19.541 1.00 75.50 282 PHE A N 1
ATOM 2316 C CA . PHE A 1 282 ? -12.735 7.817 18.110 1.00 75.50 282 PHE A CA 1
ATOM 2317 C C . PHE A 1 282 ? -11.512 8.711 17.870 1.00 75.50 282 PHE A C 1
ATOM 2319 O O . PHE A 1 282 ? -11.413 9.369 16.833 1.00 75.50 282 PHE A O 1
ATOM 2326 N N . ARG A 1 283 ? -10.611 8.806 18.855 1.00 82.81 283 ARG A N 1
ATOM 2327 C CA . ARG A 1 283 ? -9.415 9.663 18.785 1.00 82.81 283 ARG A CA 1
ATOM 2328 C C . ARG A 1 283 ? -8.141 8.939 18.373 1.00 82.81 283 ARG A C 1
ATOM 2330 O O . ARG A 1 283 ? -7.095 9.573 18.358 1.00 82.81 283 ARG A O 1
ATOM 2337 N N . THR A 1 284 ? -8.226 7.669 17.988 1.00 85.19 284 THR A N 1
ATOM 2338 C CA . THR A 1 284 ? -7.072 6.872 17.546 1.00 85.19 284 THR A CA 1
ATOM 2339 C C . THR A 1 284 ? -6.562 7.249 16.164 1.00 85.19 284 THR A C 1
ATOM 2341 O O . THR A 1 284 ? -5.490 6.797 15.762 1.00 85.19 284 THR A O 1
ATOM 2344 N N . SER A 1 285 ? -7.319 8.047 15.408 1.00 91.06 285 SER A N 1
ATOM 2345 C CA . SER A 1 285 ? -6.985 8.414 14.036 1.00 91.06 285 SER A CA 1
ATOM 2346 C C . SER A 1 285 ? -7.586 9.746 13.600 1.00 91.06 285 SER A C 1
ATOM 2348 O O . SER A 1 285 ? -8.730 10.071 13.924 1.00 91.06 285 SER A O 1
ATOM 2350 N N . ASN A 1 286 ? -6.846 10.467 12.765 1.00 92.19 286 ASN A N 1
ATOM 2351 C CA . ASN A 1 286 ? -7.288 11.663 12.066 1.00 92.19 286 ASN A CA 1
ATOM 2352 C C . ASN A 1 286 ? -8.205 11.309 10.888 1.00 92.19 286 ASN A C 1
ATOM 2354 O O . ASN A 1 286 ? -8.074 10.261 10.254 1.00 92.19 286 ASN A O 1
ATOM 2358 N N . THR A 1 287 ? -9.137 12.211 10.580 1.00 90.56 287 THR A N 1
ATOM 2359 C CA . THR A 1 287 ? -10.129 12.043 9.510 1.00 90.56 287 THR A CA 1
ATOM 2360 C C . THR A 1 287 ? -9.982 13.146 8.464 1.00 90.56 287 THR A C 1
ATOM 2362 O O . THR A 1 287 ? -9.837 14.319 8.803 1.00 90.56 287 THR A O 1
ATOM 2365 N N . PHE A 1 288 ? -10.061 12.790 7.182 1.00 92.94 288 PHE A N 1
ATOM 2366 C CA . PHE A 1 288 ? -9.888 13.703 6.050 1.00 92.94 288 PHE A CA 1
ATOM 2367 C C . PHE A 1 288 ? -11.126 13.659 5.155 1.00 92.94 288 PHE A C 1
ATOM 2369 O O . PHE A 1 288 ? -11.219 12.825 4.265 1.00 92.94 288 PHE A O 1
ATOM 2376 N N . PHE A 1 289 ? -12.091 14.561 5.353 1.00 91.56 289 PHE A N 1
ATOM 2377 C CA . PHE A 1 289 ? -13.389 14.516 4.652 1.00 91.56 289 PHE A CA 1
ATOM 2378 C C . PHE A 1 289 ? -13.421 15.197 3.275 1.00 91.56 289 PHE A C 1
ATOM 2380 O O . PHE A 1 289 ? -14.492 15.368 2.691 1.00 91.56 289 PHE A O 1
ATOM 2387 N N . SER A 1 290 ? -12.270 15.594 2.722 1.00 94.88 290 SER A N 1
ATOM 2388 C CA . SER A 1 290 ? -12.229 16.176 1.375 1.00 94.88 290 SER A CA 1
ATOM 2389 C C . SER A 1 290 ? -12.814 15.195 0.355 1.00 94.88 290 SER A C 1
ATOM 2391 O O . SER A 1 290 ? -12.395 14.037 0.279 1.00 94.88 290 SER A O 1
ATOM 2393 N N . ARG A 1 291 ? -13.787 15.656 -0.443 1.00 91.94 291 ARG A N 1
ATOM 2394 C CA . ARG A 1 291 ? -14.452 14.821 -1.459 1.00 91.94 291 ARG A CA 1
ATOM 2395 C C . ARG A 1 291 ? -13.461 14.330 -2.509 1.00 91.94 291 ARG A C 1
ATOM 2397 O O . ARG A 1 291 ? -13.490 13.159 -2.863 1.00 91.94 291 ARG A O 1
ATOM 2404 N N . PHE A 1 292 ? -12.570 15.213 -2.965 1.00 93.38 292 PHE A N 1
ATOM 2405 C CA . PHE A 1 292 ? -11.545 14.865 -3.948 1.00 93.38 292 PHE A CA 1
ATOM 2406 C C . PHE A 1 292 ? -10.566 13.827 -3.393 1.00 93.38 292 PHE A C 1
ATOM 2408 O O . PHE A 1 292 ? -10.291 12.836 -4.062 1.00 93.38 292 PHE A O 1
ATOM 2415 N N . PHE A 1 293 ? -10.107 14.020 -2.150 1.00 93.31 293 PHE A N 1
ATOM 2416 C CA . PHE A 1 293 ? -9.225 13.064 -1.484 1.00 93.31 293 PHE A CA 1
ATOM 2417 C C . PHE A 1 293 ? -9.874 11.682 -1.430 1.00 93.31 293 PHE A C 1
ATOM 2419 O O . PHE A 1 293 ? -9.345 10.745 -2.009 1.00 93.31 293 PHE A O 1
ATOM 2426 N N . ASN A 1 294 ? -11.064 11.576 -0.835 1.00 94.62 294 ASN A N 1
ATOM 2427 C CA . ASN A 1 294 ? -11.743 10.294 -0.646 1.00 94.62 294 ASN A CA 1
ATOM 2428 C C . ASN A 1 294 ? -12.140 9.605 -1.956 1.00 94.62 294 ASN A C 1
ATOM 2430 O O . ASN A 1 294 ? -12.139 8.378 -2.015 1.00 94.62 294 ASN A O 1
ATOM 2434 N N . MET A 1 295 ? -12.438 10.370 -3.008 1.00 91.00 295 MET A N 1
ATOM 2435 C CA . MET A 1 295 ? -12.658 9.816 -4.344 1.00 91.00 295 MET A CA 1
ATOM 2436 C C . MET A 1 295 ? -11.385 9.159 -4.899 1.00 91.00 295 MET A C 1
ATOM 2438 O O . MET A 1 295 ? -11.465 8.082 -5.480 1.00 91.00 295 MET A O 1
ATOM 2442 N N . ALA A 1 296 ? -10.218 9.780 -4.704 1.00 90.25 296 ALA A N 1
ATOM 2443 C CA . ALA A 1 296 ? -8.933 9.244 -5.154 1.00 90.25 296 ALA A CA 1
ATOM 2444 C C . ALA A 1 296 ? -8.383 8.127 -4.246 1.00 90.25 296 ALA A C 1
ATOM 2446 O O . ALA A 1 296 ? -7.535 7.347 -4.673 1.00 90.25 296 ALA A O 1
ATOM 2447 N N . THR A 1 297 ? -8.846 8.050 -2.996 1.00 93.56 297 THR A N 1
ATOM 2448 C CA . THR A 1 297 ? -8.286 7.170 -1.962 1.00 93.56 297 THR A CA 1
ATOM 2449 C C . THR A 1 297 ? -9.323 6.247 -1.324 1.00 93.56 297 THR A C 1
ATOM 2451 O O . THR A 1 297 ? -9.207 5.903 -0.153 1.00 93.56 297 THR A O 1
ATOM 2454 N N . PHE A 1 298 ? -10.340 5.822 -2.079 1.00 95.19 298 PHE A N 1
ATOM 2455 C CA . PHE A 1 298 ? -11.304 4.800 -1.643 1.00 95.19 298 PHE A CA 1
ATOM 2456 C C . PHE A 1 298 ? -11.884 5.068 -0.244 1.00 95.19 298 PHE A C 1
ATOM 2458 O O . PHE A 1 298 ? -11.990 4.166 0.579 1.00 95.19 298 PHE A O 1
ATOM 2465 N N . ASN A 1 299 ? -12.230 6.324 0.045 1.00 96.44 299 ASN A N 1
ATOM 2466 C CA . ASN A 1 299 ? -12.744 6.770 1.342 1.00 96.44 299 ASN A CA 1
ATOM 2467 C C . ASN A 1 299 ? -11.840 6.490 2.565 1.00 96.44 299 ASN A C 1
ATOM 2469 O O . ASN A 1 299 ? -12.330 6.517 3.694 1.00 96.44 299 ASN A O 1
ATOM 2473 N N . ILE A 1 300 ? -10.526 6.296 2.395 1.00 94.38 300 ILE A N 1
ATOM 2474 C CA . ILE A 1 300 ? -9.589 6.120 3.526 1.00 94.38 300 ILE A CA 1
ATOM 2475 C C . ILE A 1 300 ? -9.547 7.337 4.453 1.00 94.38 300 ILE A C 1
ATOM 2477 O O . ILE A 1 300 ? -9.088 7.256 5.586 1.00 94.38 300 ILE A O 1
ATOM 2481 N N . GLY A 1 301 ? -10.041 8.491 3.997 1.00 95.00 301 GLY A N 1
ATOM 2482 C CA . GLY A 1 301 ? -10.187 9.670 4.834 1.00 95.00 301 GLY A CA 1
ATOM 2483 C C . GLY A 1 301 ? -11.105 9.435 6.027 1.00 95.00 301 GLY A C 1
ATOM 2484 O O . GLY A 1 301 ? -10.923 10.115 7.024 1.00 95.00 301 GLY A O 1
ATOM 2485 N N . TYR A 1 302 ? -12.004 8.447 5.987 1.00 94.50 302 TYR A N 1
ATOM 2486 C CA . TYR A 1 302 ? -12.831 7.993 7.114 1.00 94.50 302 TYR A CA 1
ATOM 2487 C C . TYR A 1 302 ? -12.075 7.018 8.047 1.00 94.50 302 TYR A C 1
ATOM 2489 O O . TYR A 1 302 ? -12.656 6.072 8.579 1.00 94.50 302 TYR A O 1
ATOM 2497 N N . HIS A 1 303 ? -10.767 7.231 8.236 1.00 93.94 303 HIS A N 1
ATOM 2498 C CA . HIS A 1 303 ? -9.852 6.290 8.901 1.00 93.94 303 HIS A CA 1
ATOM 2499 C C . HIS A 1 303 ? -10.251 5.949 10.339 1.00 93.94 303 HIS A C 1
ATOM 2501 O O . HIS A 1 303 ? -10.123 4.809 10.765 1.00 93.94 303 HIS A O 1
ATOM 2507 N N . ASN A 1 304 ? -10.800 6.909 11.083 1.00 90.06 304 ASN A N 1
ATOM 2508 C CA . ASN A 1 304 ? -11.294 6.663 12.439 1.00 90.06 304 ASN A CA 1
ATOM 2509 C C . ASN A 1 304 ? -12.437 5.634 12.477 1.00 90.06 304 ASN A C 1
ATOM 2511 O O . ASN A 1 304 ? -12.429 4.737 13.313 1.00 90.06 304 ASN A O 1
ATOM 2515 N N . LEU A 1 305 ? -13.399 5.722 11.553 1.00 89.62 305 LEU A N 1
ATOM 2516 C CA . LEU A 1 305 ? -14.451 4.718 11.420 1.00 89.62 305 LEU A CA 1
ATOM 2517 C C . LEU A 1 305 ? -13.890 3.385 10.973 1.00 89.62 305 LEU A C 1
ATOM 2519 O O . LEU A 1 305 ? -14.348 2.357 11.451 1.00 89.62 305 LEU A O 1
ATOM 2523 N N . HIS A 1 306 ? -12.933 3.405 10.050 1.00 91.69 306 HIS A N 1
ATOM 2524 C CA . HIS A 1 306 ? -12.267 2.197 9.600 1.00 91.69 306 HIS A CA 1
ATOM 2525 C C . HIS A 1 306 ? -11.588 1.470 10.774 1.00 91.69 306 HIS A C 1
ATOM 2527 O O . HIS A 1 306 ? -11.744 0.264 10.922 1.00 91.69 306 HIS A O 1
ATOM 2533 N N . HIS A 1 307 ? -10.913 2.208 11.655 1.00 90.31 307 HIS A N 1
ATOM 2534 C CA . HIS A 1 307 ? -10.302 1.675 12.873 1.00 90.31 307 HIS A CA 1
ATOM 2535 C C . HIS A 1 307 ? -11.309 1.057 13.835 1.00 90.31 307 HIS A C 1
ATOM 2537 O O . HIS A 1 307 ? -11.132 -0.080 14.269 1.00 90.31 307 HIS A O 1
ATOM 2543 N N . SER A 1 308 ? -12.396 1.767 14.129 1.00 85.50 308 SER A N 1
ATOM 2544 C CA . SER A 1 308 ? -13.404 1.271 15.070 1.00 85.50 308 SER A CA 1
ATOM 2545 C C . SER A 1 308 ? -14.335 0.210 14.463 1.00 85.50 308 SER A C 1
ATOM 2547 O O . SER A 1 308 ? -14.929 -0.586 15.191 1.00 85.50 308 SER A O 1
ATOM 2549 N N . PHE A 1 309 ? -14.483 0.187 13.136 1.00 86.75 309 PHE A N 1
ATOM 2550 C CA . PHE A 1 309 ? -15.389 -0.692 12.398 1.00 86.75 309 PHE A CA 1
ATOM 2551 C C . PHE A 1 309 ? -14.741 -1.223 11.098 1.00 86.75 309 PHE A C 1
ATOM 2553 O O . PHE A 1 309 ? -15.242 -0.961 10.001 1.00 86.75 309 PHE A O 1
ATOM 2560 N N . PRO A 1 310 ? -13.670 -2.036 11.188 1.00 88.31 310 PRO A N 1
ATOM 2561 C CA . PRO A 1 310 ? -12.897 -2.483 10.018 1.00 88.31 310 PRO A CA 1
ATOM 2562 C C . PRO A 1 310 ? -13.663 -3.435 9.087 1.00 88.31 310 PRO A C 1
ATOM 2564 O O . PRO A 1 310 ? -13.252 -3.686 7.960 1.00 88.31 310 PRO A O 1
ATOM 2567 N N . HIS A 1 311 ? -14.798 -3.963 9.548 1.00 86.06 311 HIS A N 1
ATOM 2568 C CA . HIS A 1 311 ? -15.684 -4.830 8.774 1.00 86.06 311 HIS A CA 1
ATOM 2569 C C . HIS A 1 311 ? -16.655 -4.055 7.867 1.00 86.06 311 HIS A C 1
ATOM 2571 O O . HIS A 1 311 ? -17.396 -4.674 7.107 1.00 86.06 311 HIS A O 1
ATOM 2577 N N . ILE A 1 312 ? -16.687 -2.722 7.954 1.00 88.94 312 ILE A N 1
ATOM 2578 C CA . ILE A 1 312 ? -17.508 -1.888 7.076 1.00 88.94 312 ILE A CA 1
ATOM 2579 C C . ILE A 1 312 ? -16.765 -1.675 5.772 1.00 88.94 312 ILE A C 1
ATOM 2581 O O . ILE A 1 312 ? -15.612 -1.241 5.760 1.00 88.94 312 ILE A O 1
ATOM 2585 N N . HIS A 1 313 ? -17.440 -1.958 4.662 1.00 92.00 313 HIS A N 1
ATOM 2586 C CA . HIS A 1 313 ? -16.838 -1.790 3.355 1.00 92.00 313 HIS A CA 1
ATOM 2587 C C . HIS A 1 313 ? -16.536 -0.305 3.093 1.00 92.00 313 HIS A C 1
AT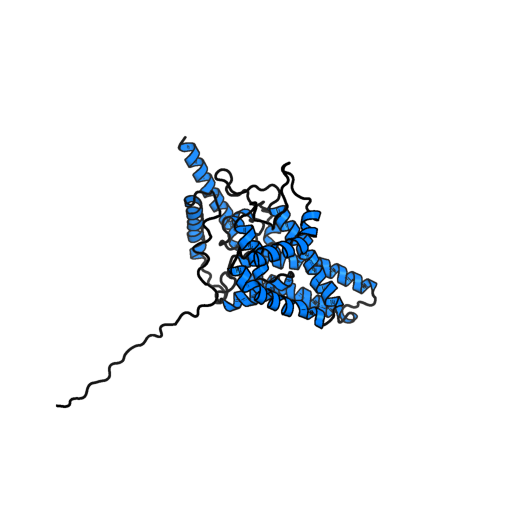OM 2589 O O . HIS A 1 313 ? -17.343 0.581 3.382 1.00 92.00 313 HIS A O 1
ATOM 2595 N N . TRP A 1 314 ? -15.375 -0.009 2.506 1.00 94.12 314 TRP A N 1
ATOM 2596 C CA . TRP A 1 314 ? -14.877 1.361 2.325 1.00 94.12 314 TRP A CA 1
ATOM 2597 C C . TRP A 1 314 ? -15.863 2.284 1.589 1.00 94.12 314 TRP A C 1
ATOM 2599 O O . TRP A 1 314 ? -15.974 3.475 1.882 1.00 94.12 314 TRP A O 1
ATOM 2609 N N . SER A 1 315 ? -16.635 1.741 0.644 1.00 93.56 315 SER A N 1
ATOM 2610 C CA . SER A 1 315 ? -17.628 2.511 -0.117 1.00 93.56 315 SER A CA 1
ATOM 2611 C C . SER A 1 315 ? -18.843 2.931 0.715 1.00 93.56 315 SER A C 1
ATOM 2613 O O . SER A 1 315 ? -19.614 3.778 0.277 1.00 93.56 315 SER A O 1
ATOM 2615 N N . GLU A 1 316 ? -19.043 2.318 1.879 1.00 92.25 316 GLU A N 1
ATOM 2616 C CA . GLU A 1 316 ? -20.187 2.531 2.769 1.00 92.25 316 GLU A CA 1
ATOM 2617 C C . GLU A 1 316 ? -19.855 3.495 3.917 1.00 92.25 316 GLU A C 1
ATOM 2619 O O . GLU A 1 316 ? -20.762 4.089 4.503 1.00 92.25 316 GLU A O 1
ATOM 2624 N N . LEU A 1 317 ? -18.563 3.732 4.188 1.00 92.25 317 LEU A N 1
ATOM 2625 C CA . LEU A 1 317 ? -18.088 4.646 5.235 1.00 92.25 317 LEU A CA 1
ATOM 2626 C C . LEU A 1 317 ? -18.717 6.056 5.173 1.00 92.25 317 LEU A C 1
ATOM 2628 O O . LEU A 1 317 ? -19.122 6.555 6.228 1.00 92.25 317 LEU A O 1
ATOM 2632 N N . PRO A 1 318 ? -18.890 6.699 3.994 1.00 93.06 318 PRO A N 1
ATOM 2633 C CA . PRO A 1 318 ? -19.516 8.022 3.927 1.00 93.06 318 PRO A CA 1
ATOM 2634 C C . PRO A 1 318 ? -20.975 8.044 4.400 1.00 93.06 318 PRO A C 1
ATOM 2636 O O . PRO A 1 318 ? -21.410 9.016 5.017 1.00 93.06 318 PRO A O 1
ATOM 2639 N N . GLU A 1 319 ? -21.728 6.978 4.121 1.00 90.25 319 GLU A N 1
ATOM 2640 C CA . GLU A 1 319 ? -23.128 6.817 4.534 1.00 90.25 319 GLU A CA 1
ATOM 2641 C C . GLU A 1 319 ? -23.222 6.407 6.014 1.00 90.25 319 GLU A C 1
ATOM 2643 O O . GLU A 1 319 ? -24.148 6.803 6.723 1.00 90.25 319 GLU A O 1
ATOM 2648 N N . PHE A 1 320 ? -22.218 5.679 6.509 1.00 87.88 320 PHE A N 1
ATOM 2649 C CA . PHE A 1 320 ? -22.142 5.219 7.891 1.00 87.88 320 PHE A CA 1
ATOM 2650 C C . PHE A 1 320 ? -21.781 6.332 8.891 1.00 87.88 320 PHE A C 1
ATOM 2652 O O . PHE A 1 320 ? -22.369 6.408 9.973 1.00 87.88 320 PHE A O 1
ATOM 2659 N N . GLN A 1 321 ? -20.881 7.249 8.528 1.00 89.50 321 GLN A N 1
ATOM 2660 C CA . GLN A 1 321 ? -20.445 8.370 9.375 1.00 89.50 321 GLN A CA 1
ATOM 2661 C C . GLN A 1 321 ? -21.579 9.135 10.087 1.00 89.50 321 GLN A C 1
ATOM 2663 O O . GLN A 1 321 ? -21.518 9.269 11.316 1.00 89.50 321 GLN A O 1
ATOM 2668 N N . PRO A 1 322 ? -22.625 9.639 9.403 1.00 89.25 322 PRO A N 1
ATOM 2669 C CA . PRO A 1 322 ? -23.699 10.372 10.076 1.00 89.25 322 PRO A CA 1
ATOM 2670 C C . PRO A 1 322 ? -24.525 9.505 11.042 1.00 89.25 322 PRO A C 1
ATOM 2672 O O . PRO A 1 322 ? -25.092 10.033 12.003 1.00 89.25 322 PRO A O 1
ATOM 2675 N N . VAL A 1 323 ? -24.597 8.188 10.821 1.00 87.06 323 VAL A N 1
ATOM 2676 C CA . VAL A 1 323 ? -25.334 7.243 11.678 1.00 87.06 323 VAL A CA 1
ATOM 2677 C C . VAL A 1 323 ? -24.607 7.066 13.004 1.00 87.06 323 VAL A C 1
ATOM 2679 O O . VAL A 1 323 ? -25.208 7.265 14.060 1.00 87.06 323 VAL A O 1
ATOM 2682 N N . VAL A 1 324 ? -23.300 6.795 12.942 1.00 85.00 324 VAL A N 1
ATOM 2683 C CA . VAL A 1 324 ? -22.410 6.717 14.110 1.00 85.00 324 VAL A CA 1
ATOM 2684 C C . VAL A 1 324 ? -22.527 7.998 14.923 1.00 85.00 324 VAL A C 1
ATOM 2686 O O . VAL A 1 324 ? -22.916 7.961 16.088 1.00 85.00 324 VAL A O 1
ATOM 2689 N N . GLN A 1 325 ? -22.325 9.158 14.291 1.00 84.62 325 GLN A N 1
ATOM 2690 C CA . GLN A 1 325 ? -22.416 10.454 14.971 1.00 84.62 325 GLN A CA 1
ATOM 2691 C C . GLN A 1 325 ? -23.758 10.668 15.690 1.00 84.62 325 GLN A C 1
ATOM 2693 O O . GLN A 1 325 ? -23.787 11.251 16.776 1.00 84.62 325 GLN A O 1
ATOM 2698 N N . ARG A 1 326 ? -24.876 10.200 15.119 1.00 85.31 326 ARG A N 1
ATOM 2699 C CA . ARG A 1 326 ? -26.202 10.312 15.742 1.00 85.31 326 ARG A CA 1
ATOM 2700 C C . ARG A 1 326 ? -26.337 9.432 16.984 1.00 85.31 326 ARG A C 1
ATOM 2702 O O . ARG A 1 326 ? -26.893 9.898 17.980 1.00 85.31 326 ARG A O 1
ATOM 2709 N N . ILE A 1 327 ? -25.830 8.201 16.936 1.00 82.12 327 ILE A N 1
ATOM 2710 C CA . ILE A 1 327 ? -25.844 7.271 18.074 1.00 82.12 327 ILE A CA 1
ATOM 2711 C C . ILE A 1 327 ? -25.085 7.894 19.254 1.00 82.12 327 ILE A C 1
ATOM 2713 O O . ILE A 1 327 ? -25.663 8.053 20.328 1.00 82.12 327 ILE A O 1
ATOM 2717 N N . PHE A 1 328 ? -23.863 8.393 19.031 1.00 77.00 328 PHE A N 1
ATOM 2718 C CA . PHE A 1 328 ? -23.063 9.016 20.099 1.00 77.00 328 PHE A CA 1
ATOM 2719 C C . PHE A 1 328 ? -23.669 10.301 20.646 1.00 77.00 328 PHE A C 1
ATOM 2721 O O . PHE A 1 328 ? -23.682 10.510 21.857 1.00 77.00 328 PHE A O 1
ATOM 2728 N N . ARG A 1 329 ? -24.226 11.161 19.785 1.00 80.94 329 ARG A N 1
ATOM 2729 C CA . ARG A 1 329 ? -24.935 12.364 20.251 1.00 80.94 329 ARG A CA 1
ATOM 2730 C C . ARG A 1 329 ? -26.133 12.013 21.132 1.00 80.94 329 ARG A C 1
ATOM 2732 O O . ARG A 1 329 ? -26.428 12.745 22.073 1.00 80.94 329 ARG A O 1
ATOM 2739 N N . THR A 1 330 ? -26.827 10.919 20.828 1.00 81.94 330 THR A N 1
ATOM 2740 C CA . THR A 1 330 ? -27.982 10.462 21.610 1.00 81.94 330 THR A CA 1
ATOM 2741 C C . THR A 1 330 ? -27.545 9.890 22.957 1.00 81.94 330 THR A C 1
ATOM 2743 O O . THR A 1 330 ? -28.147 10.224 23.975 1.00 81.94 330 THR A O 1
ATOM 2746 N N . ASP A 1 331 ? -26.476 9.092 22.983 1.00 77.75 331 ASP A N 1
ATOM 2747 C CA . ASP A 1 331 ? -25.899 8.554 24.220 1.00 77.75 331 ASP A CA 1
ATOM 2748 C C . ASP A 1 331 ? -25.383 9.658 25.151 1.00 77.75 331 ASP A C 1
ATOM 2750 O O . ASP A 1 331 ? -25.752 9.707 26.324 1.00 77.75 331 ASP A O 1
ATOM 2754 N N . ALA A 1 332 ? -24.627 10.618 24.610 1.00 77.31 332 ALA A N 1
ATOM 2755 C CA . ALA A 1 332 ? -24.128 11.757 25.375 1.00 77.31 332 ALA A CA 1
ATOM 2756 C C . ALA A 1 332 ? -25.273 12.554 26.025 1.00 77.31 332 ALA A C 1
ATOM 2758 O O . ALA A 1 332 ? -25.205 12.888 27.206 1.00 77.31 332 ALA A O 1
ATOM 2759 N N . ARG A 1 333 ? -26.370 12.796 25.290 1.00 78.50 333 ARG A N 1
ATOM 2760 C CA . ARG A 1 333 ? -27.572 13.453 25.835 1.00 78.50 333 ARG A CA 1
ATOM 2761 C C . ARG A 1 333 ? -28.236 12.639 26.946 1.00 78.50 333 ARG A C 1
ATOM 2763 O O . ARG A 1 333 ? -28.676 13.222 27.931 1.00 78.50 333 ARG A O 1
ATOM 2770 N N . ARG A 1 334 ? -28.304 11.308 26.813 1.00 76.88 334 ARG A N 1
ATOM 2771 C CA . ARG A 1 334 ? -28.858 10.424 27.855 1.00 76.88 334 ARG A CA 1
ATOM 2772 C C . ARG A 1 334 ? -28.018 10.439 29.128 1.00 76.88 334 ARG A C 1
ATOM 2774 O O . ARG A 1 334 ? -28.596 10.417 30.207 1.00 76.88 334 ARG A O 1
ATOM 2781 N N . LYS A 1 335 ? -26.688 10.481 29.012 1.00 76.75 335 LYS A N 1
ATOM 2782 C CA . LYS A 1 335 ? -25.781 10.567 30.167 1.00 76.75 335 LYS A CA 1
ATOM 2783 C C . LYS A 1 335 ? -25.949 11.887 30.916 1.00 76.75 335 LYS A C 1
ATOM 2785 O O . LYS A 1 335 ? -26.086 11.858 32.130 1.00 76.75 335 LYS A O 1
ATOM 2790 N N . VAL A 1 336 ? -26.045 13.008 30.194 1.00 76.12 336 VAL A N 1
ATOM 2791 C CA . VAL A 1 336 ? -26.318 14.325 30.799 1.00 76.12 336 VAL A CA 1
ATOM 2792 C C . VAL A 1 336 ? -27.684 14.361 31.485 1.00 76.12 336 VAL A C 1
ATOM 2794 O O . VAL A 1 336 ? -27.784 14.910 32.563 1.00 76.12 336 VAL A O 1
ATOM 2797 N N . ALA A 1 337 ? -28.724 13.749 30.910 1.00 71.50 337 ALA A N 1
ATOM 2798 C CA . ALA A 1 337 ? -30.065 13.743 31.509 1.00 71.50 337 ALA A CA 1
ATOM 2799 C C . ALA A 1 337 ? -30.221 12.815 32.736 1.00 71.50 337 ALA A C 1
ATOM 2801 O O . ALA A 1 337 ? -31.270 12.825 33.375 1.00 71.50 337 ALA A O 1
ATOM 2802 N N . ARG A 1 338 ? -29.228 11.962 33.024 1.00 68.19 338 ARG A N 1
ATOM 2803 C CA . ARG A 1 338 ? -29.194 11.063 34.194 1.00 68.19 338 ARG A CA 1
ATOM 2804 C C . ARG A 1 338 ? -28.386 11.643 35.362 1.00 68.19 338 ARG A C 1
ATOM 2806 O O . ARG A 1 338 ? -28.227 10.959 36.373 1.00 68.19 338 ARG A O 1
ATOM 2813 N N . HIS A 1 339 ? -27.825 12.834 35.202 1.00 55.00 339 HIS A N 1
ATOM 2814 C CA . HIS A 1 339 ? -27.141 13.614 36.233 1.00 55.00 339 HIS A CA 1
ATOM 2815 C C . HIS A 1 339 ? -27.921 14.907 36.441 1.00 55.00 339 HIS A C 1
ATOM 2817 O O . HIS A 1 339 ? -27.905 15.396 37.588 1.00 55.00 339 HIS A O 1
#

Secondary structure (DSSP, 8-state):
--------------------SS--S-SSSS-SSS--S-HHHHHHHHHHHHHHHGGG-----TTBSSTTHHHHHHHHHHHHHHHHHHHHHHH-TTTTT--SHHHHHHHHHHHHHHHHHHHHHIIIIIIHHHHHS-SBSSHHHHHHHHHHHHGGGT--HHHHHIIIIIIITTSTTSTT-TTSPPBPTTSPBPPHHHHHHHIIIIIHHHHHHHHHHH-SSHHHHHH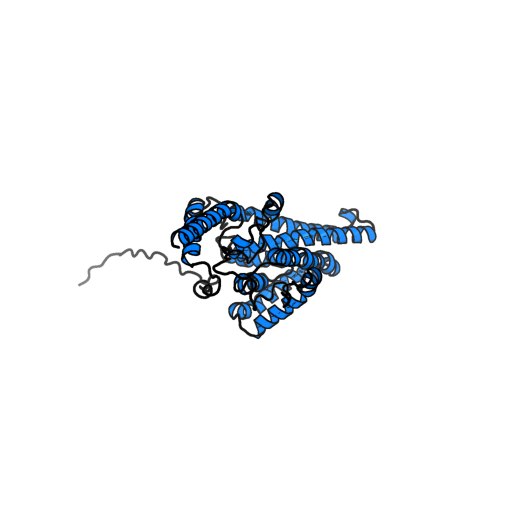HHHHHHHHHHHHHHHHHH-HHHIIIIIIHHHHHIIIIIIIHHHHHHHTT----BTTBTT-SS-----HHHHHHTTTGGGHHHHHH-TTS-TTTHHHHHHHHHHHHHHHHHHHHTT-

Radius of gyration: 24.2 Å; Cα contacts (8 Å, |Δi|>4): 369; chains: 1; bounding box: 62×86×66 Å

Mean predicted aligned error: 9.1 Å

Solvent-accessible surface area (backbone atoms only — not comparable to full-atom values): 19150 Å² total; per-residue (Å²): 138,91,78,91,78,84,88,79,86,74,90,75,77,82,77,79,77,77,83,86,87,88,76,75,92,63,80,86,80,69,70,88,60,75,70,45,49,63,67,65,60,54,48,53,48,53,51,50,46,52,62,70,50,60,80,58,72,64,95,42,66,93,54,45,59,44,66,69,46,55,58,53,51,51,52,46,49,51,50,52,50,50,49,54,50,52,51,49,41,66,79,36,30,74,83,66,68,44,86,47,72,66,52,46,50,50,51,46,53,53,46,22,54,52,48,5,53,52,25,13,46,44,38,62,41,48,45,49,56,46,71,65,38,69,53,36,73,45,69,69,55,41,57,53,50,41,42,67,50,29,47,61,39,76,34,34,39,68,57,50,39,40,53,49,53,67,28,31,67,45,32,51,84,39,94,73,23,77,85,59,65,56,72,45,97,88,70,48,64,53,56,66,67,62,38,17,58,49,38,53,63,58,45,51,52,53,49,56,49,47,45,45,70,71,45,84,41,56,70,55,43,70,45,45,66,61,46,46,51,54,36,53,59,63,67,43,52,51,43,77,76,38,53,63,57,22,44,49,65,48,46,45,10,26,52,44,6,43,29,67,38,33,31,44,46,58,40,64,33,37,62,96,43,43,56,56,29,77,93,39,65,62,35,56,26,48,68,46,85,50,66,69,56,20,70,78,39,64,38,54,27,49,34,29,55,42,70,79,39,52,83,58,57,51,89,47,47,78,72,44,50,66,54,52,54,49,54,52,55,51,50,54,51,53,57,59,74,75,107

pLDDT: mean 84.54, std 20.58, range [24.61, 98.69]

Foldseek 3Di:
DDDDDDDDDDDDDPPPDDDDDFDDPPPVPQLPQDAPAPVVLLVVLVVVCCVVCVVPCDPADPWFPHNCCVVLVVLLVVLVVLLVVLLVCLVVVVVVVQDDPVSSVVSLVVLLQVSLASLLLSVQFSLLLCLLPPGTPDRVCSVVVLQVSNLSLPDLSLLSSCLPVVQCLNAQVHPRNLQEFDQDPVRATDDLQCQLLCVPPPSSVVSLVVCLVVCPPVVCVVCVVVSVVSSCVVLCVVCVVPVVSSVRNRVSSSSSSSRVRNSNCRHQQARPFDGHHNVRRQRSTAADPDPVVCVSRLQCSLVSCCSSPVVDRSVCSVVSVVVSVVSVVVVVVVVVVVD